Protein AF-0000000078272435 (afdb_homodimer)

Radius of gyration: 21.99 Å; Cα contacts (8 Å, |Δi|>4): 566; chains: 2; bounding box: 78×71×58 Å

Solvent-accessible surface area (backbone atoms only — not comparable to full-atom values): 19410 Å² total; per-residue (Å²): 131,84,72,69,71,69,72,72,68,58,60,48,74,53,53,84,55,31,27,39,40,49,38,94,86,78,38,65,34,35,23,29,59,39,75,42,52,56,67,37,79,75,40,53,11,50,47,51,72,35,48,43,70,47,26,76,73,21,41,60,75,39,72,52,58,81,52,50,40,88,38,97,70,26,33,27,35,39,25,32,57,59,60,48,46,37,78,36,61,72,89,69,34,45,35,45,74,47,81,37,75,94,76,45,29,37,40,28,27,27,70,39,68,40,52,62,66,39,73,45,22,29,42,83,50,84,80,58,83,67,82,72,82,65,84,71,83,74,88,69,78,77,70,82,68,75,74,74,78,73,79,88,73,70,57,78,66,45,72,59,58,71,62,75,125,131,84,71,69,71,70,71,72,68,59,59,48,73,54,53,85,55,33,27,38,39,50,39,96,84,77,38,65,34,36,23,28,60,39,75,43,52,56,66,38,78,76,40,52,11,48,48,50,74,36,48,42,70,46,25,75,73,22,39,61,75,39,73,51,58,80,49,50,40,88,38,96,71,28,33,27,35,40,26,32,58,58,59,47,44,37,78,36,61,73,88,70,35,45,33,43,74,46,81,37,75,93,75,44,30,36,39,30,26,26,72,37,68,41,52,61,67,39,74,46,22,30,44,82,51,85,79,58,83,68,82,70,82,65,86,69,83,76,87,68,78,77,68,80,69,76,74,73,81,77,73,93,75,70,59,79,64,46,70,62,58,71,62,76,125

InterPro domains:
  IPR001214 SET domain [PF00856] (27-125)
  IPR001214 SET domain [PS50280] (16-125)
  IPR046341 SET domain superfamily [G3DSA:2.170.270.10] (14-135)
  IPR046341 SET domain superfamily [SSF82199] (17-129)

Sequence (330 aa):
MNQEIKQSYEGYDLDSSFEIRIHPAKGRGVHAKRKFLKGEVVSISPILFFPNDEYETHGKYTQLDDYTYKWPGGFALALGLGSLFNHEPFGRQNLGFTRYIEKSLIKYTTLRDINIGEEMTISYGDNVWFDEYSNEGDGNKIEKSKIYAENHKNEEDSFFSNFQFMNQEIKQSYEGYDLDSSFEIRIHPAKGRGVHAKRKFLKGEVVSISPILFFPNDEYETHGKYTQLDDYTYKWPGGFALALGLGSLFNHEPFGRQNLGFTRYIEKSLIKYTTLRDINIGEEMTISYGDNVWFDEYSNEGDGNKIEKSKIYAENHKNEEDSFFSNFQF

Foldseek 3Di:
DPPPPPPPQPKDDPDQFWIWGQDPVQGIFIFGQAKDAAFDWDDKWAKDWDAQVRCVVPVCPDPNVVAWDDAVRGIIHTHDCRSRAAADAPPPAQKDWDDDRVVRIIIIGGNGMHHGGDTHHYHPPPPDDDPPPPPPPDPDDPPPPPPPPPDPPPCVVVVVPPPDD/DPPPPPPVQPKDDPDQFWIWGQDPVQGIFIFGQAKDFAFDWDDKWAKDWDAQVRCVVPVCPDPNVVAWDDAVRGIIHTHDCRSRAAADAPPPAQKDWDDDRVVRIIIIGGNGMHHGGDTHHYHPPVPDDDPPPPPPPDPPDPPPPPPPPPDPPPPVCVVVPPPDD

Organism: Zancudomyces culisetae (NCBI:txid1213189)

Secondary structure (DSSP, 8-state):
----------EEESSSSEEEEEETTTEEEEEESS-B-TT-EEEEEEEEEEEHHHHHHTGGGSGGGGTEEEETTEEEEETBTGGGPEE--TTT-SEEEEEEGGGTEEEEEESS-B-TTPBPEE---TT----------S---------------SHHHHTTTS---/----------EEESSSSEEEEEETTTEEEEEESS-B-TT-EEEEEEEEEEEHHHHHHTGGGSGGGGTEEEETTEEEEETBTGGGPEE--TTT-SEEEEEETTTTEEEEEESS-B-TTPBPEE---TT--------------------------SHHHHTTTS---

Structure (mmCIF, N/CA/C/O backbone):
data_AF-0000000078272435-model_v1
#
loop_
_entity.id
_entity.type
_entity.pdbx_description
1 polymer 'SET domain-containing protein 7'
#
loop_
_atom_site.group_PDB
_atom_site.id
_atom_site.type_symbol
_atom_site.label_atom_id
_atom_site.label_alt_id
_atom_site.label_comp_id
_atom_site.label_asym_id
_atom_site.label_entity_id
_atom_site.label_seq_id
_atom_site.pdbx_PDB_ins_code
_atom_site.Cartn_x
_atom_site.Cartn_y
_atom_site.Cartn_z
_atom_site.occupancy
_atom_site.B_iso_or_equiv
_atom_site.auth_seq_id
_atom_site.auth_comp_id
_atom_site.auth_asym_id
_atom_site.auth_atom_id
_atom_site.pdbx_PDB_model_num
ATOM 1 N N . MET A 1 1 ? -40.188 1.778 -19.344 1 26.8 1 MET A N 1
ATOM 2 C CA . MET A 1 1 ? -39.031 0.92 -19.078 1 26.8 1 MET A CA 1
ATOM 3 C C . MET A 1 1 ? -37.938 1.689 -18.359 1 26.8 1 MET A C 1
ATOM 5 O O . MET A 1 1 ? -37.469 2.713 -18.844 1 26.8 1 MET A O 1
ATOM 9 N N . ASN A 1 2 ? -38 1.891 -17.031 1 25.17 2 ASN A N 1
ATOM 10 C CA . ASN A 1 2 ? -37.188 2.727 -16.156 1 25.17 2 ASN A CA 1
ATOM 11 C C . ASN A 1 2 ? -35.688 2.377 -16.266 1 25.17 2 ASN A C 1
ATOM 13 O O . ASN A 1 2 ? -35.281 1.271 -15.914 1 25.17 2 ASN A O 1
ATOM 17 N N . GLN A 1 3 ? -35.125 2.66 -17.453 1 28.12 3 GLN A N 1
ATOM 18 C CA . GLN A 1 3 ? -33.688 2.436 -17.656 1 28.12 3 GLN A CA 1
ATOM 19 C C . GLN A 1 3 ? -32.875 2.924 -16.453 1 28.12 3 GLN A C 1
ATOM 21 O O . GLN A 1 3 ? -32.906 4.117 -16.141 1 28.12 3 GLN A O 1
ATOM 26 N N . GLU A 1 4 ? -33.031 2.277 -15.305 1 32.47 4 GLU A N 1
ATOM 27 C CA . GLU A 1 4 ? -32.094 2.535 -14.219 1 32.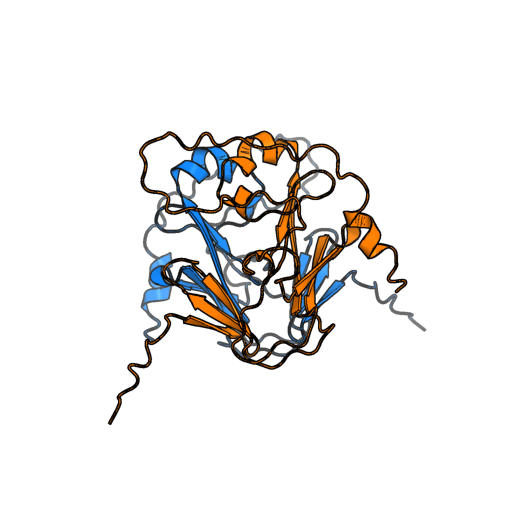47 4 GLU A CA 1
ATOM 28 C C . GLU A 1 4 ? -30.734 2.957 -14.758 1 32.47 4 GLU A C 1
ATOM 30 O O . GLU A 1 4 ? -30.109 2.23 -15.539 1 32.47 4 GLU A O 1
ATOM 35 N N . ILE A 1 5 ? -30.594 4.098 -15.141 1 32.47 5 ILE A N 1
ATOM 36 C CA . ILE A 1 5 ? -29.297 4.691 -15.469 1 32.47 5 ILE A CA 1
ATOM 37 C C . ILE A 1 5 ? -28.219 4.121 -14.547 1 32.47 5 ILE A C 1
ATOM 39 O O . ILE A 1 5 ? -28.234 4.355 -13.336 1 32.47 5 ILE A O 1
ATOM 43 N N . LYS A 1 6 ? -27.984 2.834 -14.672 1 36.03 6 LYS A N 1
ATOM 44 C CA . LYS A 1 6 ? -26.812 2.314 -13.945 1 36.03 6 LYS A CA 1
ATOM 45 C C . LYS A 1 6 ? -25.734 3.377 -13.82 1 36.03 6 LYS A C 1
ATOM 47 O O . LYS A 1 6 ? -25.188 3.842 -14.82 1 36.03 6 LYS A O 1
ATOM 52 N N . GLN A 1 7 ? -25.969 4.434 -13.148 1 36.03 7 GLN A N 1
ATOM 53 C CA . GLN A 1 7 ? -24.844 5.305 -12.805 1 36.03 7 GLN A CA 1
ATOM 54 C C . GLN A 1 7 ? -23.531 4.52 -12.75 1 36.03 7 GLN A C 1
ATOM 56 O O . GLN A 1 7 ? -23.375 3.631 -11.906 1 36.03 7 GLN A O 1
ATOM 61 N N . SER A 1 8 ? -22.922 4.094 -13.844 1 45.06 8 SER A N 1
ATOM 62 C CA . SER A 1 8 ? -21.609 3.49 -14.023 1 45.06 8 SER A CA 1
ATOM 63 C C . SER A 1 8 ? -20.656 3.906 -12.914 1 45.06 8 SER A C 1
ATOM 65 O O . SER A 1 8 ? -20.266 5.074 -12.82 1 45.06 8 SER A O 1
ATOM 67 N N . TYR A 1 9 ? -20.984 3.783 -11.648 1 52.19 9 TYR A N 1
ATOM 68 C CA . TYR A 1 9 ? -19.922 4.105 -10.695 1 52.19 9 TYR A CA 1
ATOM 69 C C . TYR A 1 9 ? -18.547 3.791 -11.289 1 52.19 9 TYR A C 1
ATOM 71 O O . TYR A 1 9 ? -18.359 2.754 -11.93 1 52.19 9 TYR A O 1
ATOM 79 N N . GLU A 1 10 ? -17.781 4.805 -11.555 1 75.75 10 GLU A N 1
ATOM 80 C CA . GLU A 1 10 ? -16.375 4.758 -11.953 1 75.75 10 GLU A CA 1
ATOM 81 C C . GLU A 1 10 ? -15.539 4.012 -10.914 1 75.75 10 GLU A C 1
ATOM 83 O O . GLU A 1 10 ? -15.633 4.293 -9.719 1 75.75 10 GLU A O 1
ATOM 88 N N . GLY A 1 11 ? -15.266 2.58 -11.211 1 88.12 11 GLY A N 1
ATOM 89 C CA . GLY A 1 11 ? -14.438 1.724 -10.375 1 88.12 11 GLY A CA 1
ATOM 90 C C . GLY A 1 11 ? -13.641 0.703 -11.156 1 88.12 11 GLY A C 1
ATOM 91 O O . GLY A 1 11 ? -13.68 0.697 -12.391 1 88.12 11 GLY A O 1
ATOM 92 N N . TYR A 1 12 ? -12.828 0.06 -10.406 1 92.56 12 TYR A N 1
ATOM 93 C CA . TYR A 1 12 ? -12.031 -1.018 -10.984 1 92.56 12 TYR A CA 1
ATOM 94 C C . TYR A 1 12 ? -11.773 -2.115 -9.961 1 92.56 12 TYR A C 1
ATOM 96 O O . TYR A 1 12 ? -11.789 -1.865 -8.758 1 92.56 12 TYR A O 1
ATOM 104 N N . ASP A 1 13 ? -11.594 -3.311 -10.508 1 95.12 13 ASP A N 1
ATOM 105 C CA . ASP A 1 13 ? -11.273 -4.445 -9.641 1 95.12 13 ASP A CA 1
ATOM 106 C C . ASP A 1 13 ? -9.812 -4.406 -9.203 1 95.12 13 ASP A C 1
ATOM 108 O O . ASP A 1 13 ? -8.914 -4.262 -10.031 1 95.12 13 ASP A O 1
ATOM 112 N N . LEU A 1 14 ? -9.633 -4.539 -7.844 1 96 14 LEU A N 1
ATOM 113 C CA . LEU A 1 14 ? -8.273 -4.75 -7.363 1 96 14 LEU A CA 1
ATOM 114 C C . LEU A 1 14 ? -7.848 -6.203 -7.555 1 96 14 LEU A C 1
ATOM 116 O O . LEU A 1 14 ? -6.723 -6.48 -7.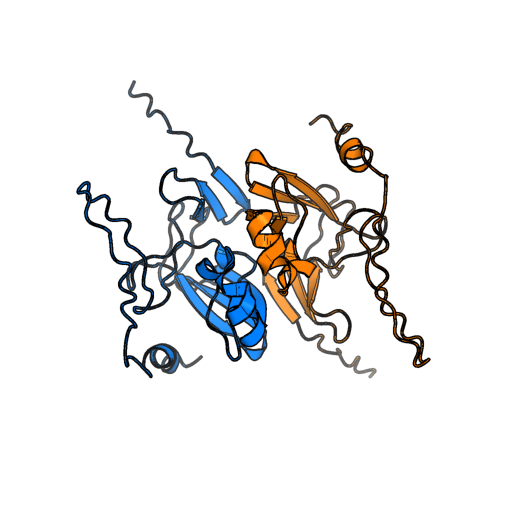977 1 96 14 LEU A O 1
ATOM 120 N N . ASP A 1 15 ? -8.641 -7.074 -7.191 1 95 15 ASP A N 1
ATOM 121 C CA . ASP A 1 15 ? -8.516 -8.516 -7.379 1 95 15 ASP A CA 1
ATOM 122 C C . ASP A 1 15 ? -9.875 -9.203 -7.262 1 95 15 ASP A C 1
ATOM 124 O O . ASP A 1 15 ? -10.914 -8.57 -7.461 1 95 15 ASP A O 1
ATOM 128 N N . SER A 1 16 ? -9.875 -10.461 -7.031 1 95.75 16 SER A N 1
ATOM 129 C CA . SER A 1 16 ? -11.125 -11.227 -7.016 1 95.75 16 SER A CA 1
ATOM 130 C C . SER A 1 16 ? -11.945 -10.914 -5.77 1 95.75 16 SER A C 1
ATOM 132 O O . SER A 1 16 ? -13.133 -11.227 -5.711 1 95.75 16 SER A O 1
ATOM 134 N N . SER A 1 17 ? -11.336 -10.242 -4.742 1 97.44 17 SER A N 1
ATOM 135 C CA . SER A 1 17 ? -12.008 -10.07 -3.457 1 97.44 17 SER A CA 1
ATOM 136 C C . SER A 1 17 ? -12.422 -8.625 -3.234 1 97.44 17 SER A C 1
ATOM 138 O O . SER A 1 17 ? -13.289 -8.344 -2.406 1 97.44 17 SER A O 1
ATOM 140 N N . PHE A 1 18 ? -11.766 -7.707 -4.004 1 97.88 18 PHE A N 1
ATOM 141 C CA . PHE A 1 18 ? -11.984 -6.301 -3.68 1 97.88 18 PHE A CA 1
ATOM 142 C C . PHE A 1 18 ? -12.125 -5.473 -4.949 1 97.88 18 PHE A C 1
ATOM 144 O O . PHE A 1 18 ? -11.484 -5.762 -5.961 1 97.88 18 PHE A O 1
ATOM 151 N N . GLU A 1 19 ? -12.906 -4.469 -4.844 1 97.25 19 GLU A N 1
ATOM 152 C CA . GLU A 1 19 ? -12.977 -3.436 -5.875 1 97.25 19 GLU A CA 1
ATOM 153 C C . GLU A 1 19 ? -12.875 -2.041 -5.266 1 97.25 19 GLU A C 1
ATOM 155 O O . GLU A 1 19 ? -13.203 -1.844 -4.094 1 97.25 19 GLU A O 1
ATOM 160 N N . ILE A 1 20 ? -12.32 -1.158 -6.043 1 96.88 20 ILE A N 1
ATOM 161 C CA . ILE A 1 20 ? -12.312 0.259 -5.695 1 96.88 20 ILE A CA 1
ATOM 162 C C . ILE A 1 20 ? -13.477 0.967 -6.383 1 96.88 20 ILE A C 1
ATOM 164 O O . ILE A 1 20 ? -13.703 0.789 -7.582 1 96.88 20 ILE A O 1
ATOM 168 N N . ARG A 1 21 ? -14.195 1.659 -5.598 1 94.75 21 ARG A N 1
ATOM 169 C CA . ARG A 1 21 ? -15.211 2.551 -6.137 1 94.75 21 ARG A CA 1
ATOM 170 C C . ARG A 1 21 ? -14.883 4.008 -5.828 1 94.75 21 ARG A C 1
ATOM 172 O O . ARG A 1 21 ? -14.414 4.324 -4.738 1 94.75 21 ARG A O 1
ATOM 179 N N . ILE A 1 22 ? -15.055 4.801 -6.867 1 89.56 22 ILE A N 1
ATOM 180 C CA . ILE A 1 22 ? -14.75 6.219 -6.723 1 89.56 22 ILE A CA 1
ATOM 181 C C . ILE A 1 22 ? -16.047 7.012 -6.559 1 89.56 22 ILE A C 1
ATOM 183 O O . ILE A 1 22 ? -16.938 6.949 -7.41 1 89.56 22 ILE A O 1
ATOM 187 N N . HIS A 1 23 ? -16.078 7.633 -5.441 1 82.5 23 HIS A N 1
ATOM 188 C CA . HIS A 1 23 ? -17.203 8.531 -5.172 1 82.5 23 HIS A CA 1
ATOM 189 C C . HIS A 1 23 ? -16.781 9.992 -5.34 1 82.5 23 HIS A C 1
ATOM 191 O O . HIS A 1 23 ? -15.688 10.383 -4.914 1 82.5 23 HIS A O 1
ATOM 197 N N . PRO A 1 24 ? -17.562 10.727 -5.988 1 75.25 24 PRO A N 1
ATOM 198 C CA . PRO A 1 24 ? -17.219 12.125 -6.238 1 75.25 24 PRO A CA 1
ATOM 199 C C . PRO A 1 24 ? -16.891 12.891 -4.957 1 75.25 24 PRO A C 1
ATOM 201 O O . PRO A 1 24 ? -15.992 13.734 -4.945 1 75.25 24 PRO A O 1
ATOM 204 N N . ALA A 1 25 ? -17.516 12.602 -3.867 1 68.38 25 ALA A N 1
ATOM 205 C CA . ALA A 1 25 ? -17.359 13.359 -2.631 1 68.38 25 ALA A CA 1
ATOM 206 C C . ALA A 1 25 ? -16.344 12.688 -1.708 1 68.38 25 ALA A C 1
ATOM 208 O O . ALA A 1 25 ? -15.492 13.359 -1.114 1 68.38 25 ALA A O 1
ATOM 209 N N . LYS A 1 26 ? -16.375 11.344 -1.586 1 69.88 26 LYS A N 1
ATOM 210 C CA . LYS A 1 26 ? -15.609 10.633 -0.566 1 69.88 26 LYS A CA 1
ATOM 211 C C . LYS A 1 26 ? -14.289 10.109 -1.132 1 69.88 26 LYS A C 1
ATOM 213 O O . LYS A 1 26 ? -13.414 9.68 -0.38 1 69.88 26 LYS A O 1
ATOM 218 N N . GLY A 1 27 ? -14.188 10.227 -2.428 1 82.62 27 GLY A N 1
ATOM 219 C CA . GLY A 1 27 ? -12.977 9.68 -3.021 1 82.62 27 GLY A CA 1
ATOM 220 C C . GLY A 1 27 ? -13.031 8.172 -3.211 1 82.62 27 GLY A C 1
ATOM 221 O O . GLY A 1 27 ? -14.094 7.621 -3.529 1 82.62 27 GLY A O 1
ATOM 222 N N . ARG A 1 28 ? -11.922 7.523 -3.059 1 91.62 28 ARG A N 1
ATOM 223 C CA . ARG A 1 28 ? -11.836 6.086 -3.303 1 91.62 28 ARG A CA 1
ATOM 224 C C . ARG A 1 28 ? -12.258 5.293 -2.07 1 91.62 28 ARG A C 1
ATOM 226 O O . ARG A 1 28 ? -11.977 5.699 -0.939 1 91.62 28 ARG A O 1
ATOM 233 N N . GLY A 1 29 ? -13.031 4.215 -2.309 1 94.5 29 GLY A N 1
ATOM 234 C CA . GLY A 1 29 ? -13.398 3.273 -1.261 1 94.5 29 GLY A CA 1
ATOM 235 C C . GLY A 1 29 ? -13.172 1.825 -1.655 1 94.5 29 GLY A C 1
ATOM 236 O O . GLY A 1 29 ? -13.312 1.467 -2.826 1 94.5 29 GLY A O 1
ATOM 237 N N . VAL A 1 30 ? -12.852 0.992 -0.668 1 97.75 30 VAL A N 1
ATOM 238 C CA . VAL A 1 30 ? -12.688 -0.439 -0.897 1 97.75 30 VAL A CA 1
ATOM 239 C C . VAL A 1 30 ? -14.008 -1.163 -0.637 1 97.75 30 VAL A C 1
ATOM 241 O O . VAL A 1 30 ? -14.586 -1.035 0.442 1 97.75 30 VAL A O 1
ATOM 244 N N . HIS A 1 31 ? -14.445 -1.897 -1.649 1 98.06 31 HIS A N 1
ATOM 245 C CA . HIS A 1 31 ? -15.703 -2.629 -1.534 1 98.06 31 HIS A CA 1
ATOM 246 C C . HIS A 1 31 ? -15.484 -4.125 -1.741 1 98.06 31 HIS A C 1
ATOM 248 O O . HIS A 1 31 ? -14.633 -4.531 -2.533 1 98.06 31 HIS A O 1
ATOM 254 N N . ALA A 1 32 ? -16.312 -4.906 -1.052 1 98.56 32 ALA A N 1
ATOM 255 C CA . ALA A 1 32 ? -16.219 -6.363 -1.124 1 98.56 32 ALA A CA 1
ATOM 256 C C . ALA A 1 32 ? -16.781 -6.887 -2.438 1 98.56 32 ALA A C 1
ATOM 258 O O . ALA A 1 32 ? -17.891 -6.504 -2.838 1 98.56 32 ALA A O 1
ATOM 259 N N . LYS A 1 33 ? -16.047 -7.852 -3.066 1 98.12 33 LYS A N 1
ATOM 260 C CA . LYS A 1 33 ? -16.547 -8.539 -4.254 1 98.12 33 LYS A CA 1
ATOM 261 C C . LYS A 1 33 ? -17 -9.953 -3.916 1 98.12 33 LYS A C 1
ATOM 263 O O . LYS A 1 33 ? -17.484 -10.68 -4.785 1 98.12 33 LYS A O 1
ATOM 268 N N . ARG A 1 34 ? -16.75 -10.312 -2.729 1 98.44 34 ARG A N 1
ATOM 269 C CA . ARG A 1 34 ? -17.219 -11.586 -2.186 1 98.44 34 ARG A CA 1
ATOM 270 C C . ARG A 1 34 ? -17.688 -11.422 -0.745 1 98.44 34 ARG A C 1
ATOM 272 O O . ARG A 1 34 ? -17.453 -10.383 -0.123 1 98.44 34 ARG A O 1
ATOM 279 N N . LYS A 1 35 ? -18.344 -12.469 -0.26 1 98.69 35 LYS A N 1
ATOM 280 C CA . LYS A 1 35 ? -18.734 -12.469 1.146 1 98.69 35 LYS A CA 1
ATOM 281 C C . LYS A 1 35 ? -17.547 -12.711 2.057 1 98.69 35 LYS A C 1
ATOM 283 O O . LYS A 1 35 ? -16.688 -13.539 1.755 1 98.69 35 LYS A O 1
ATOM 288 N N . PHE A 1 36 ? -17.531 -11.977 3.156 1 98.69 36 PHE A N 1
ATOM 289 C CA . PHE A 1 36 ? -16.578 -12.211 4.23 1 98.69 36 PHE A CA 1
ATOM 290 C C . PHE A 1 36 ? -17.297 -12.555 5.531 1 98.69 36 PHE A C 1
ATOM 292 O O . PHE A 1 36 ? -18.312 -11.938 5.871 1 98.69 36 PHE A O 1
ATOM 299 N N . LEU A 1 37 ? -16.75 -13.484 6.203 1 98.75 37 LEU A N 1
ATOM 300 C CA . LEU A 1 37 ? -17.344 -13.859 7.488 1 98.75 37 LEU A CA 1
ATOM 301 C C . LEU A 1 37 ? -16.688 -13.086 8.633 1 98.75 37 LEU A C 1
ATOM 303 O O . LEU A 1 37 ? -15.547 -12.625 8.5 1 98.75 37 LEU A O 1
ATOM 307 N N . LYS A 1 38 ? -17.422 -12.93 9.711 1 98.38 38 LYS A N 1
ATOM 308 C CA . LYS A 1 38 ? -16.859 -12.312 10.906 1 98.38 38 LYS A CA 1
ATOM 309 C C . LYS A 1 38 ? -15.562 -13 11.312 1 98.38 38 LYS A C 1
ATOM 311 O O . LYS A 1 38 ? -15.477 -14.227 11.328 1 98.38 38 LYS A O 1
ATOM 316 N N . GLY A 1 39 ? -14.539 -12.164 11.555 1 98.12 39 GLY A N 1
ATOM 317 C CA . GLY A 1 39 ? -13.266 -12.664 12.055 1 98.12 39 GLY A CA 1
ATOM 318 C C . GLY A 1 39 ? -12.297 -13.039 10.945 1 98.12 39 GLY A C 1
ATOM 319 O O . GLY A 1 39 ? -11.164 -13.43 11.211 1 98.12 39 GLY A O 1
ATOM 320 N N . GLU A 1 40 ? -12.742 -12.938 9.727 1 98.31 40 GLU A N 1
ATOM 321 C CA . GLU A 1 40 ? -11.875 -13.25 8.602 1 98.31 40 GLU A CA 1
ATOM 322 C C . GLU A 1 40 ? -10.805 -12.18 8.406 1 98.31 40 GLU A C 1
ATOM 324 O O . GLU A 1 40 ? -11.086 -10.984 8.523 1 98.31 40 GLU A O 1
ATOM 329 N N . VAL A 1 41 ? -9.555 -12.625 8.117 1 97.81 41 VAL A N 1
ATOM 330 C CA . VAL A 1 41 ? -8.492 -11.688 7.793 1 97.81 41 VAL A CA 1
ATOM 331 C C . VAL A 1 41 ? -8.727 -11.086 6.406 1 97.81 41 VAL A C 1
ATOM 333 O O . VAL A 1 41 ? -8.883 -11.82 5.43 1 97.81 41 VAL A O 1
ATOM 336 N N . VAL A 1 42 ? -8.766 -9.805 6.355 1 98 42 VAL A N 1
ATOM 337 C CA . VAL A 1 42 ? -9.031 -9.078 5.117 1 98 42 VAL A CA 1
ATOM 338 C C . VAL A 1 42 ? -7.719 -8.672 4.461 1 98 42 VAL A C 1
ATOM 340 O O . VAL A 1 42 ? -7.586 -8.719 3.236 1 98 42 VAL A O 1
ATOM 343 N N . SER A 1 43 ? -6.781 -8.281 5.277 1 97.19 43 SER A N 1
ATOM 344 C CA . SER A 1 43 ? -5.5 -7.805 4.762 1 97.19 43 SER A CA 1
ATOM 345 C C . SER A 1 43 ? -4.41 -7.887 5.824 1 97.19 43 SER A C 1
ATOM 347 O O . SER A 1 43 ? -4.656 -7.602 6.996 1 97.19 43 SER A O 1
ATOM 349 N N . ILE A 1 44 ? -3.287 -8.344 5.406 1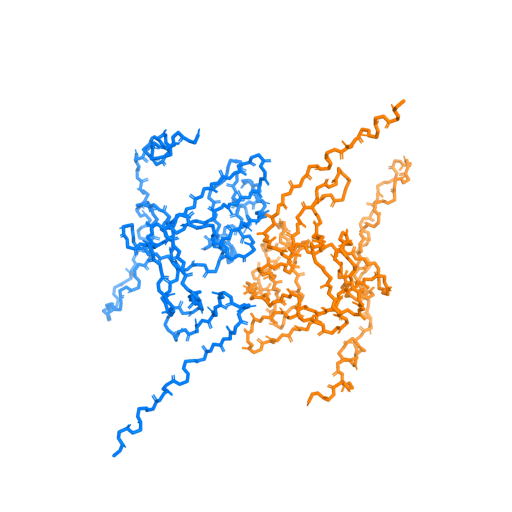 97.31 44 ILE A N 1
ATOM 350 C CA . ILE A 1 44 ? -2.025 -8.148 6.109 1 97.31 44 ILE A CA 1
ATOM 351 C C . ILE A 1 44 ? -1.214 -7.055 5.41 1 97.31 44 ILE A C 1
ATOM 353 O O . ILE A 1 44 ? -0.843 -7.199 4.242 1 97.31 44 ILE A O 1
ATOM 357 N N . SER A 1 45 ? -0.979 -5.973 6.16 1 97.62 45 SER A N 1
ATOM 358 C CA . SER A 1 45 ? -0.346 -4.809 5.551 1 97.62 45 SER A CA 1
ATOM 359 C C . SER A 1 45 ? 0.993 -4.496 6.207 1 97.62 45 SER A C 1
ATOM 361 O O . SER A 1 45 ? 1.035 -3.973 7.324 1 97.62 45 SER A O 1
ATOM 363 N N . PRO A 1 46 ? 2.088 -4.809 5.496 1 97.44 46 PRO A N 1
ATOM 364 C CA . PRO A 1 46 ? 3.354 -4.258 5.984 1 97.44 46 PRO A CA 1
ATOM 365 C C . PRO A 1 46 ? 3.34 -2.734 6.074 1 97.44 46 PRO A C 1
ATOM 367 O O . PRO A 1 46 ? 2.555 -2.08 5.383 1 97.44 46 PRO A O 1
ATOM 370 N N . ILE A 1 47 ? 4.227 -2.209 6.996 1 97.31 47 ILE A N 1
ATOM 371 C CA . ILE A 1 47 ? 4.168 -0.762 7.176 1 97.31 47 ILE A CA 1
ATOM 372 C C . ILE A 1 47 ? 5.477 -0.13 6.707 1 97.31 47 ILE A C 1
ATOM 374 O O . ILE A 1 47 ? 6.504 -0.809 6.609 1 97.31 47 ILE A O 1
ATOM 378 N N . LEU A 1 48 ? 5.41 1.094 6.266 1 97 48 LEU A N 1
ATOM 379 C CA . LEU A 1 48 ? 6.551 1.996 6.16 1 97 48 LEU A CA 1
ATOM 380 C C . LEU A 1 48 ? 6.672 2.869 7.402 1 97 48 LEU A C 1
ATOM 382 O O . LEU A 1 48 ? 5.734 3.584 7.758 1 97 48 LEU A O 1
ATOM 386 N N . PHE A 1 49 ? 7.84 2.799 8.008 1 97.25 49 PHE A N 1
ATOM 387 C CA . PHE A 1 49 ? 8.055 3.48 9.281 1 97.25 49 PHE A CA 1
ATOM 388 C C . PHE A 1 49 ? 8.719 4.836 9.062 1 97.25 49 PHE A C 1
ATOM 390 O O . PHE A 1 49 ? 9.656 4.953 8.273 1 97.25 49 PHE A O 1
ATOM 397 N N . PHE A 1 50 ? 8.18 5.844 9.758 1 97.5 50 PHE A N 1
ATOM 398 C CA . PHE A 1 50 ? 8.742 7.188 9.781 1 97.5 50 PHE A CA 1
ATOM 399 C C . PHE A 1 50 ? 9.117 7.59 11.203 1 97.5 50 PHE A C 1
ATOM 401 O O . PHE A 1 50 ? 8.242 7.828 12.039 1 97.5 50 PHE A O 1
ATOM 408 N N . PRO A 1 51 ? 10.375 7.766 11.43 1 98.25 51 PRO A N 1
ATOM 409 C CA . PRO A 1 51 ? 10.789 8.141 12.781 1 98.25 51 PRO A CA 1
ATOM 410 C C . PRO A 1 51 ? 10.234 9.492 13.219 1 98.25 51 PRO A C 1
ATOM 412 O O . PRO A 1 51 ? 10.016 10.375 12.391 1 98.25 51 PRO A O 1
ATOM 415 N N . ASN A 1 52 ? 10.086 9.672 14.523 1 97.94 52 ASN A N 1
ATOM 416 C CA . ASN A 1 52 ? 9.453 10.852 15.102 1 97.94 52 ASN A CA 1
ATOM 417 C C . ASN A 1 52 ? 10.109 12.141 14.594 1 97.94 52 ASN A C 1
ATOM 419 O O . ASN A 1 52 ? 9.414 13.078 14.195 1 97.94 52 ASN A O 1
ATOM 423 N N . ASP A 1 53 ? 11.391 12.227 14.656 1 98 53 ASP A N 1
ATOM 424 C CA . ASP A 1 53 ? 12.094 13.445 14.258 1 98 53 ASP A CA 1
ATOM 425 C C . ASP A 1 53 ? 11.82 13.789 12.797 1 98 53 ASP A C 1
ATOM 427 O O . ASP A 1 53 ? 11.484 14.93 12.469 1 98 53 ASP A O 1
ATOM 431 N N . GLU A 1 54 ? 11.914 12.773 12 1 97.38 54 GLU A N 1
ATOM 432 C CA . GLU A 1 54 ? 11.633 12.938 10.578 1 97.38 54 GLU A CA 1
ATOM 433 C C . GLU A 1 54 ? 10.188 13.367 10.344 1 97.38 54 GLU A C 1
ATOM 435 O O . GLU A 1 54 ? 9.922 14.242 9.516 1 97.38 54 GLU A O 1
ATOM 440 N N . TYR A 1 55 ? 9.312 12.75 11.023 1 96.69 55 TYR A N 1
ATOM 441 C CA . TYR A 1 55 ? 7.895 13.008 10.828 1 96.69 55 TYR A CA 1
ATOM 442 C C . TYR A 1 55 ? 7.527 14.414 11.297 1 96.69 55 TYR A C 1
ATOM 444 O O . TYR A 1 55 ? 6.801 15.133 10.602 1 96.69 55 TYR A O 1
ATOM 452 N N . GLU A 1 56 ? 8.047 14.859 12.383 1 97.38 56 GLU A N 1
ATOM 453 C CA . GLU A 1 56 ? 7.746 16.172 12.953 1 97.38 56 GLU A CA 1
ATOM 454 C C . GLU A 1 56 ? 8.328 17.281 12.086 1 97.38 56 GLU A C 1
ATOM 456 O O . GLU A 1 56 ? 7.734 18.359 11.977 1 97.38 56 GLU A O 1
ATOM 461 N N . THR A 1 57 ? 9.375 16.969 11.453 1 98.06 57 THR A N 1
ATOM 462 C CA . THR A 1 57 ? 10.07 18.016 10.703 1 98.06 57 THR A CA 1
ATOM 463 C C . THR A 1 57 ? 9.602 18.031 9.258 1 98.06 57 THR A C 1
ATOM 465 O O . THR A 1 57 ? 9.578 19.094 8.625 1 98.06 57 THR A O 1
ATOM 468 N N . HIS A 1 58 ? 9.172 16.891 8.742 1 98.31 58 HIS A N 1
ATOM 469 C CA . HIS A 1 58 ? 8.891 16.844 7.316 1 98.31 58 HIS A CA 1
ATOM 470 C C . HIS A 1 58 ? 7.59 16.094 7.035 1 98.31 58 HIS A C 1
ATOM 472 O O . HIS A 1 58 ? 6.703 16.625 6.363 1 98.31 58 HIS A O 1
ATOM 478 N N . GLY A 1 59 ? 7.426 14.898 7.633 1 97.31 59 GLY A N 1
ATOM 479 C CA . GLY A 1 59 ? 6.34 13.992 7.293 1 97.31 59 GLY A CA 1
ATOM 480 C C . GLY A 1 59 ? 4.965 14.609 7.477 1 97.31 59 GLY A C 1
ATOM 481 O O . GLY A 1 59 ? 4.094 14.461 6.617 1 97.31 59 GLY A O 1
ATOM 482 N N . LYS A 1 60 ? 4.82 15.328 8.578 1 96.56 60 LYS A N 1
ATOM 483 C CA . LYS A 1 60 ? 3.498 15.852 8.922 1 96.56 60 LYS A CA 1
ATOM 484 C C . LYS A 1 60 ? 3.076 16.953 7.957 1 96.56 60 LYS A C 1
ATOM 486 O O . LYS A 1 60 ? 1.908 17.344 7.93 1 96.56 60 LYS A O 1
ATOM 491 N N . TYR A 1 61 ? 3.949 17.453 7.121 1 97.69 61 TYR A N 1
ATOM 492 C CA . TYR A 1 61 ? 3.656 18.516 6.176 1 97.69 61 TYR A CA 1
ATOM 493 C C . TYR A 1 61 ? 3.387 17.969 4.785 1 97.69 61 TYR A C 1
ATOM 495 O O . TYR A 1 61 ? 3.291 18.719 3.814 1 97.69 61 TYR A O 1
ATOM 503 N N . THR A 1 62 ? 3.244 16.656 4.672 1 96.81 62 THR A N 1
ATOM 504 C CA . THR A 1 62 ? 2.902 15.992 3.42 1 96.81 62 THR A CA 1
ATOM 505 C C . THR A 1 62 ? 1.547 15.297 3.531 1 96.81 62 THR A C 1
ATOM 507 O O . THR A 1 62 ? 0.947 15.266 4.605 1 96.81 62 THR A O 1
ATOM 510 N N . GLN A 1 63 ? 1.105 14.656 2.398 1 94.06 63 GLN A N 1
ATOM 511 C CA . GLN A 1 63 ? -0.12 13.859 2.348 1 94.06 63 GLN A CA 1
ATOM 512 C C . GLN A 1 63 ? -0.081 12.719 3.361 1 94.06 63 GLN A C 1
ATOM 514 O O . GLN A 1 63 ? -1.126 12.219 3.775 1 94.06 63 GLN A O 1
ATOM 519 N N . LEU A 1 64 ? 1.079 12.406 3.846 1 94.75 64 LEU A N 1
ATOM 520 C CA . LEU A 1 64 ? 1.243 11.281 4.766 1 94.75 64 LEU A CA 1
ATOM 521 C C . LEU A 1 64 ? 0.413 11.492 6.027 1 94.75 64 LEU A C 1
ATOM 523 O O . LEU A 1 64 ? -0.041 10.523 6.645 1 94.75 64 LEU A O 1
ATOM 527 N N . ASP A 1 65 ? 0.247 12.695 6.418 1 93.56 65 ASP A N 1
ATOM 528 C CA . ASP A 1 65 ? -0.362 13.023 7.703 1 93.56 65 ASP A CA 1
ATOM 529 C C . ASP A 1 65 ? -1.795 12.5 7.777 1 93.56 65 ASP A C 1
ATOM 531 O O . ASP A 1 65 ? -2.318 12.273 8.867 1 93.56 65 ASP A O 1
ATOM 535 N N . ASP A 1 66 ? -2.389 12.25 6.695 1 90.31 66 ASP A N 1
ATOM 536 C CA . ASP A 1 66 ? -3.77 11.781 6.652 1 90.31 66 ASP A CA 1
ATOM 537 C C . ASP A 1 66 ? -3.832 10.258 6.621 1 90.31 66 ASP A C 1
ATOM 539 O O . ASP A 1 66 ? -4.91 9.672 6.723 1 90.31 66 ASP A O 1
ATOM 543 N N . TYR A 1 67 ? -2.666 9.602 6.539 1 93.94 67 TYR A N 1
ATOM 544 C CA . TYR A 1 67 ? -2.691 8.172 6.234 1 93.94 67 TYR A CA 1
ATOM 545 C C . TYR A 1 67 ? -1.908 7.379 7.273 1 93.94 67 TYR A C 1
ATOM 547 O O . TYR A 1 67 ? -1.909 6.148 7.25 1 93.94 67 TYR A O 1
ATOM 555 N N . THR A 1 68 ? -1.306 8.047 8.18 1 95.12 68 THR A N 1
ATOM 556 C CA . THR A 1 68 ? -0.385 7.309 9.031 1 95.12 68 THR A CA 1
ATOM 557 C C . THR A 1 68 ? -1.056 6.926 10.352 1 95.12 68 THR A C 1
ATOM 559 O O . THR A 1 68 ? -1.956 7.625 10.82 1 95.12 68 THR A O 1
ATOM 562 N N . TYR A 1 69 ? -0.537 5.848 10.922 1 93.25 69 TYR A N 1
ATOM 563 C CA . TYR A 1 69 ? -0.825 5.371 12.273 1 93.25 69 TYR A CA 1
ATOM 564 C C . TYR A 1 69 ? 0.27 5.789 13.242 1 93.25 69 TYR A C 1
ATOM 566 O O . TYR A 1 69 ? 1.442 5.875 12.867 1 93.25 69 TYR A O 1
ATOM 574 N N . LYS A 1 70 ? -0.166 6.039 14.484 1 93.25 70 LYS A N 1
ATOM 575 C CA . LYS A 1 70 ? 0.867 6.148 15.516 1 93.25 70 LYS A CA 1
ATOM 576 C C . LYS A 1 70 ? 1.602 4.824 15.695 1 93.25 70 LYS A C 1
ATOM 578 O O . LYS A 1 70 ? 0.982 3.758 15.695 1 93.25 70 LYS A O 1
ATOM 583 N N . TRP A 1 71 ? 2.846 4.93 15.844 1 95.19 71 TRP A N 1
ATOM 584 C CA . TRP A 1 71 ? 3.734 3.785 16 1 95.19 71 TRP A CA 1
ATOM 585 C C . TRP A 1 71 ? 4.824 4.082 17.031 1 95.19 71 TRP A C 1
ATOM 587 O O . TRP A 1 71 ? 5.262 5.227 17.172 1 95.19 71 TRP A O 1
ATOM 597 N N . PRO A 1 72 ? 5.168 3.041 17.844 1 96.38 72 PRO A N 1
ATOM 598 C CA . PRO A 1 72 ? 6.289 3.309 18.75 1 96.38 72 PRO A CA 1
ATOM 599 C C . PRO A 1 72 ? 7.484 3.934 18.031 1 96.38 72 PRO A C 1
ATOM 601 O O . PRO A 1 72 ? 8.039 3.336 17.109 1 96.38 72 PRO A O 1
ATOM 604 N N . GLY A 1 73 ? 7.828 5.125 18.469 1 97.31 73 GLY A N 1
ATOM 605 C CA . GLY A 1 73 ? 8.992 5.809 17.938 1 97.31 73 GLY A CA 1
ATOM 606 C C . GLY A 1 73 ? 8.68 6.656 16.719 1 97.31 73 GLY A C 1
ATOM 607 O O . GLY A 1 73 ? 9.57 7.285 16.141 1 97.31 73 GLY A O 1
ATOM 608 N N . GLY A 1 74 ? 7.422 6.68 16.297 1 97.56 74 GLY A N 1
ATOM 609 C CA . GLY A 1 74 ? 7.086 7.48 15.133 1 97.56 74 GLY A CA 1
ATOM 610 C C . GLY A 1 74 ? 5.715 7.16 14.57 1 97.56 74 GLY A C 1
ATOM 611 O O . GLY A 1 74 ? 4.734 7.082 15.305 1 97.56 74 GLY A O 1
ATOM 612 N N . PHE A 1 75 ? 5.664 7.109 13.266 1 96.69 75 PHE A N 1
ATOM 613 C CA . PHE A 1 75 ? 4.422 6.895 12.531 1 96.69 75 PHE A CA 1
ATOM 614 C C . PHE A 1 75 ? 4.598 5.82 11.469 1 96.69 75 PHE A C 1
ATOM 616 O O . PHE A 1 75 ? 5.723 5.543 11.039 1 96.69 75 PHE A O 1
ATOM 623 N N . ALA A 1 76 ? 3.516 5.203 11.133 1 97.5 76 ALA A N 1
ATOM 624 C CA . ALA A 1 76 ? 3.562 4.113 10.164 1 97.5 76 ALA A CA 1
ATOM 625 C C . ALA A 1 76 ? 2.5 4.293 9.086 1 97.5 76 ALA A C 1
ATOM 627 O O . ALA A 1 76 ? 1.35 4.625 9.383 1 97.5 76 ALA A O 1
ATOM 628 N N . LEU A 1 77 ? 2.91 4.121 7.836 1 97.81 77 LEU A N 1
ATOM 629 C CA . LEU A 1 77 ? 1.98 4.02 6.715 1 97.81 77 LEU A CA 1
ATOM 630 C C . LEU A 1 77 ? 1.718 2.562 6.355 1 97.81 77 LEU A C 1
ATOM 632 O O . LEU A 1 77 ? 2.656 1.798 6.121 1 97.81 77 LEU A O 1
ATOM 636 N N . ALA A 1 78 ? 0.454 2.217 6.395 1 97.75 78 ALA A N 1
ATOM 637 C CA . ALA A 1 78 ? 0.104 0.853 6.008 1 97.75 78 ALA A CA 1
ATOM 638 C C . ALA A 1 78 ? 0.179 0.673 4.496 1 97.75 78 ALA A C 1
ATOM 640 O O . ALA A 1 78 ? -0.446 1.424 3.742 1 97.75 78 ALA A O 1
ATOM 641 N N . LEU A 1 79 ? 0.964 -0.268 4.074 1 97.44 79 LEU A N 1
ATOM 642 C CA . LEU A 1 79 ? 0.929 -0.667 2.672 1 97.44 79 LEU A CA 1
ATOM 643 C C . LEU A 1 79 ? -0.167 -1.699 2.428 1 97.44 79 LEU A C 1
ATOM 645 O O . LEU A 1 79 ? -1.063 -1.866 3.258 1 97.44 79 LEU A O 1
ATOM 649 N N . GLY A 1 80 ? -0.255 -2.383 1.305 1 96.62 80 GLY A N 1
ATOM 650 C CA . GLY A 1 80 ? -1.403 -3.234 1.039 1 96.62 80 GLY A CA 1
ATOM 651 C C . GLY A 1 80 ? -2.705 -2.463 0.924 1 96.62 80 GLY A C 1
ATOM 652 O O . GLY A 1 80 ? -2.766 -1.437 0.244 1 96.62 80 GLY A O 1
ATOM 653 N N . LEU A 1 81 ? -3.727 -3.035 1.661 1 97.5 81 LEU A N 1
ATOM 654 C CA . LEU A 1 81 ? -5.031 -2.387 1.587 1 97.5 81 LEU A CA 1
ATOM 655 C C . LEU A 1 81 ? -5.203 -1.38 2.719 1 97.5 81 LEU A C 1
ATOM 657 O O . LEU A 1 81 ? -6.137 -0.576 2.705 1 97.5 81 LEU A O 1
ATOM 661 N N . GLY A 1 82 ? -4.363 -1.395 3.656 1 97.19 82 GLY A N 1
ATOM 662 C CA . GLY A 1 82 ? -4.578 -0.691 4.91 1 97.19 82 GLY A CA 1
ATOM 663 C C . GLY A 1 82 ? -4.836 0.793 4.727 1 97.19 82 GLY A C 1
ATOM 664 O O . GLY A 1 82 ? -5.672 1.374 5.418 1 97.19 82 GLY A O 1
ATOM 665 N N . SER A 1 83 ? -4.176 1.392 3.84 1 96.19 83 SER A N 1
ATOM 666 C CA . SER A 1 83 ? -4.281 2.834 3.641 1 96.19 83 SER A CA 1
ATOM 667 C C . SER A 1 83 ? -5.422 3.18 2.691 1 96.19 83 SER A C 1
ATOM 669 O O . SER A 1 83 ? -5.668 4.355 2.41 1 96.19 83 SER A O 1
ATOM 671 N N . LEU A 1 84 ? -6.137 2.209 2.213 1 95.94 84 LEU A N 1
ATOM 672 C CA . LEU A 1 84 ? -7.215 2.447 1.26 1 95.94 84 LEU A CA 1
ATOM 673 C C . LEU A 1 84 ? -8.57 2.434 1.959 1 95.94 84 LEU A C 1
ATOM 675 O O . LEU A 1 84 ? -9.578 2.859 1.383 1 95.94 84 LEU A O 1
ATOM 679 N N . PHE A 1 85 ? -8.609 1.928 3.17 1 95.88 85 PHE A N 1
ATOM 680 C CA . PHE A 1 85 ? -9.883 1.846 3.875 1 95.88 85 PHE A CA 1
ATOM 681 C C . PHE A 1 85 ? -10.336 3.22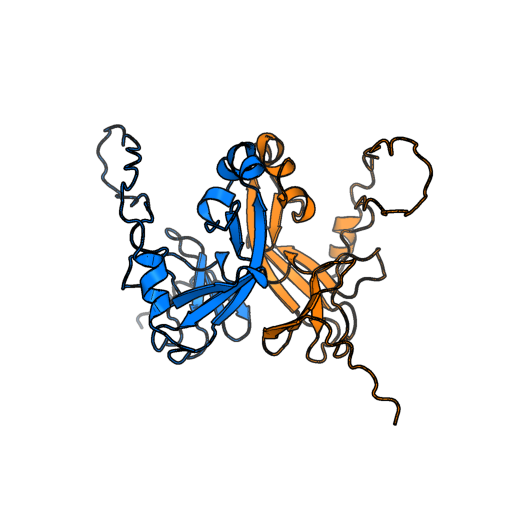5 4.336 1 95.88 85 PHE A C 1
ATOM 683 O O . PHE A 1 85 ? -9.562 3.967 4.949 1 95.88 85 PHE A O 1
ATOM 690 N N . ASN A 1 86 ? -11.562 3.553 4.039 1 92.69 86 ASN A N 1
ATOM 691 C CA . ASN A 1 86 ? -12.133 4.781 4.574 1 92.69 86 ASN A CA 1
ATOM 692 C C . ASN A 1 86 ? -12.438 4.656 6.062 1 92.69 86 ASN A C 1
ATOM 694 O O . ASN A 1 86 ? -12.57 3.547 6.582 1 92.69 86 ASN A O 1
ATOM 698 N N . HIS A 1 87 ? -12.516 5.789 6.637 1 91.94 87 HIS A N 1
ATOM 699 C CA . HIS A 1 87 ? -12.805 5.828 8.062 1 91.94 87 HIS A CA 1
ATOM 700 C C . HIS A 1 87 ? -14.289 6.055 8.328 1 91.94 87 HIS A C 1
ATOM 702 O O . HIS A 1 87 ? -14.938 6.816 7.609 1 91.94 87 HIS A O 1
ATOM 708 N N . GLU A 1 88 ? -14.75 5.375 9.344 1 90.5 88 GLU A N 1
ATOM 709 C CA . GLU A 1 88 ? -16.078 5.59 9.906 1 90.5 88 GLU A CA 1
ATOM 710 C C . GLU A 1 88 ? -16.016 5.867 11.398 1 90.5 88 GLU A C 1
ATOM 712 O O . GLU A 1 88 ? -15.023 5.52 12.062 1 90.5 88 GLU A O 1
ATOM 717 N N . PRO A 1 89 ? -17.062 6.562 11.898 1 88.19 89 PRO A N 1
ATOM 718 C CA . PRO A 1 89 ? -17.125 6.699 13.359 1 88.19 89 PRO A CA 1
ATOM 719 C C . PRO A 1 89 ? -17.078 5.352 14.078 1 88.19 89 PRO A C 1
ATOM 721 O O . PRO A 1 89 ? -17.531 4.34 13.531 1 88.19 89 PRO A O 1
ATOM 724 N N . PHE A 1 90 ? -16.609 5.441 15.281 1 87.69 90 PHE A N 1
ATOM 725 C CA . PHE A 1 90 ? -16.5 4.23 16.078 1 87.69 90 PHE A CA 1
ATOM 726 C C . PHE A 1 90 ? -17.859 3.539 16.203 1 87.69 90 PHE A C 1
ATOM 728 O O . PHE A 1 90 ? -18.875 4.195 16.453 1 87.69 90 PHE A O 1
ATOM 735 N N . GLY A 1 91 ? -17.812 2.242 16 1 91.38 91 GLY A N 1
ATOM 736 C CA . GLY A 1 91 ? -19.031 1.449 16.109 1 91.38 91 GLY A CA 1
ATOM 737 C C . GLY A 1 91 ? -19.719 1.248 14.766 1 91.38 91 GLY A C 1
ATOM 738 O O . GLY A 1 91 ? -20.594 0.386 14.641 1 91.38 91 GLY A O 1
ATOM 739 N N . ARG A 1 92 ? -19.344 2.051 13.797 1 94.75 92 ARG A N 1
ATOM 740 C CA . ARG A 1 92 ? -19.984 1.953 12.492 1 94.75 92 ARG A CA 1
ATOM 741 C C . ARG A 1 92 ? -19.094 1.231 11.484 1 94.75 92 ARG A C 1
ATOM 743 O O . ARG A 1 92 ? -19.562 0.804 10.43 1 94.75 92 ARG A O 1
ATOM 750 N N . GLN A 1 93 ? -17.875 1.09 11.891 1 96.88 93 GLN A N 1
ATOM 751 C CA . GLN A 1 93 ? -16.938 0.412 11.008 1 96.88 93 GLN A CA 1
ATOM 752 C C . GLN A 1 93 ? -17.188 -1.092 10.977 1 96.88 93 GLN A C 1
ATOM 754 O O . GLN A 1 93 ? -17.875 -1.628 11.852 1 96.88 93 GLN A O 1
ATOM 759 N N . ASN A 1 94 ? -16.672 -1.749 9.898 1 98.12 94 ASN A N 1
ATOM 760 C CA . ASN A 1 94 ? -16.875 -3.191 9.812 1 98.12 94 ASN A CA 1
ATOM 761 C C . ASN A 1 94 ? -15.555 -3.947 9.797 1 98.12 94 ASN A C 1
ATOM 763 O O . ASN A 1 94 ? -15.531 -5.176 9.742 1 98.12 94 ASN A O 1
ATOM 767 N N . LEU A 1 95 ? -14.438 -3.205 9.891 1 98.12 95 LEU A N 1
ATOM 768 C CA . LEU A 1 95 ? -13.125 -3.803 10.078 1 98.12 95 LEU A CA 1
ATOM 769 C C . LEU A 1 95 ? -12.5 -3.346 11.391 1 98.12 95 LEU A C 1
ATOM 771 O O . LEU A 1 95 ? -12.664 -2.193 11.797 1 98.12 95 LEU A O 1
ATOM 775 N N . GLY A 1 96 ? -11.82 -4.293 12.031 1 96.12 96 GLY A N 1
ATOM 776 C CA . GLY A 1 96 ? -10.828 -3.975 13.047 1 96.12 96 GLY A CA 1
ATOM 777 C C . GLY A 1 96 ? -9.398 -4.137 12.57 1 96.12 96 GLY A C 1
ATOM 778 O O . GLY A 1 96 ? -9.164 -4.625 11.461 1 96.12 96 GLY A O 1
ATOM 779 N N . PHE A 1 97 ? -8.492 -3.598 13.359 1 95.38 97 PHE A N 1
ATOM 780 C CA . PHE A 1 97 ? -7.09 -3.811 13 1 95.38 97 PHE A CA 1
ATOM 781 C C . PHE A 1 97 ? -6.234 -4 14.242 1 95.38 97 PHE A C 1
ATOM 783 O O . PHE A 1 97 ? -6.59 -3.525 15.328 1 95.38 97 PHE A O 1
ATOM 790 N N . THR A 1 98 ? -5.18 -4.773 14.062 1 95.12 98 THR A N 1
ATOM 791 C CA . THR A 1 98 ? -4.188 -5.039 15.102 1 95.12 98 THR A CA 1
ATOM 792 C C . THR A 1 98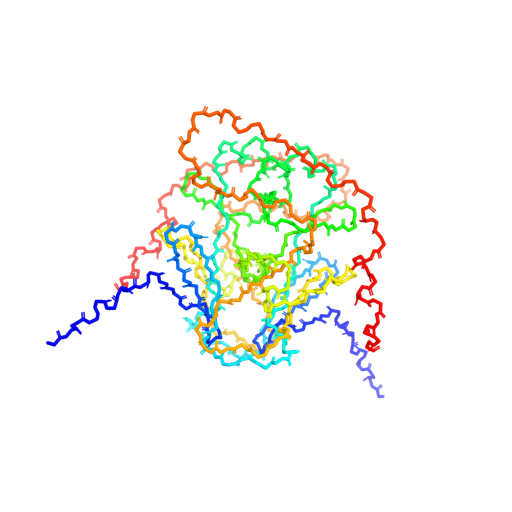 ? -2.781 -4.734 14.594 1 95.12 98 THR A C 1
ATOM 794 O O . THR A 1 98 ? -2.396 -5.176 13.508 1 95.12 98 THR A O 1
ATOM 797 N N . ARG A 1 99 ? -2.086 -3.908 15.406 1 95.31 99 ARG A N 1
ATOM 798 C CA . ARG A 1 99 ? -0.695 -3.615 15.07 1 95.31 99 ARG A CA 1
ATOM 799 C C . ARG A 1 99 ? 0.236 -4.695 15.617 1 95.31 99 ARG A C 1
ATOM 801 O O . ARG A 1 99 ? 0.213 -5 16.812 1 95.31 99 ARG A O 1
ATOM 808 N N . TYR A 1 100 ? 1.003 -5.27 14.711 1 94.19 100 TYR A N 1
ATOM 809 C CA . TYR A 1 100 ? 2.082 -6.168 15.102 1 94.19 100 TYR A CA 1
ATOM 810 C C . TYR A 1 100 ? 3.434 -5.473 15.008 1 94.19 100 TYR A C 1
ATOM 812 O O . TYR A 1 100 ? 4.094 -5.523 13.969 1 94.19 100 TYR A O 1
ATOM 820 N N . ILE A 1 101 ? 3.832 -4.91 16.125 1 94.88 101 ILE A N 1
ATOM 821 C CA . ILE A 1 101 ? 4.961 -3.99 16.188 1 94.88 101 ILE A CA 1
ATOM 822 C C . ILE A 1 101 ? 6.246 -4.727 15.812 1 94.88 101 ILE A C 1
ATOM 824 O O . ILE A 1 101 ? 7.02 -4.25 14.969 1 94.88 101 ILE A O 1
ATOM 828 N N . GLU A 1 102 ? 6.469 -5.902 16.312 1 91.12 102 GLU A N 1
ATOM 829 C CA . GLU A 1 102 ? 7.707 -6.641 16.094 1 91.12 102 GLU A CA 1
ATOM 830 C C . GLU A 1 102 ? 7.828 -7.098 14.633 1 91.12 102 GLU A C 1
ATOM 832 O O . GLU A 1 102 ? 8.938 -7.234 14.109 1 91.12 102 GLU A O 1
ATOM 837 N N . LYS A 1 103 ? 6.672 -7.293 13.984 1 91 103 LYS A N 1
ATOM 838 C CA . LYS A 1 103 ? 6.672 -7.793 12.609 1 91 103 LYS A CA 1
ATOM 839 C C . LYS A 1 103 ? 6.484 -6.652 11.609 1 91 103 LYS A C 1
ATOM 841 O O . LYS A 1 103 ? 6.508 -6.875 10.398 1 91 103 LYS A O 1
ATOM 846 N N . SER A 1 104 ? 6.281 -5.477 12.102 1 94.31 104 SER A N 1
ATOM 847 C CA . SER A 1 104 ? 6.09 -4.281 11.281 1 94.31 104 SER A CA 1
ATOM 848 C C . SER A 1 104 ? 4.953 -4.469 10.289 1 94.31 104 SER A C 1
ATOM 850 O O . SER A 1 104 ? 5.121 -4.215 9.094 1 94.31 104 SER A O 1
ATOM 852 N N . LEU A 1 105 ? 3.84 -4.945 10.828 1 96.25 105 LEU A N 1
ATOM 853 C CA . LEU A 1 105 ? 2.664 -5.082 9.969 1 96.25 105 LEU A CA 1
ATOM 854 C C . LEU A 1 105 ? 1.386 -4.812 10.758 1 96.25 105 LEU A C 1
ATOM 856 O O . LEU A 1 105 ? 1.402 -4.809 11.992 1 96.25 105 LEU A O 1
ATOM 860 N N . ILE A 1 106 ? 0.305 -4.488 10.039 1 96.88 106 ILE A N 1
ATOM 861 C CA . ILE A 1 106 ? -1.04 -4.328 10.586 1 96.88 106 ILE A CA 1
ATOM 862 C C . ILE A 1 106 ? -1.972 -5.375 9.977 1 96.88 106 ILE A C 1
ATOM 864 O O . ILE A 1 106 ? -1.975 -5.574 8.758 1 96.88 106 ILE A O 1
ATOM 868 N N . LYS A 1 107 ? -2.678 -6.055 10.836 1 97.5 107 LYS A N 1
ATOM 869 C CA . LYS A 1 107 ? -3.67 -7.035 10.398 1 97.5 107 LYS A CA 1
ATOM 870 C C . LYS A 1 107 ? -5.082 -6.469 10.508 1 97.5 107 LYS A C 1
ATOM 872 O O . LYS A 1 107 ? -5.465 -5.93 11.547 1 97.5 107 LYS A O 1
ATOM 877 N N . TYR A 1 108 ? -5.82 -6.605 9.414 1 97.5 108 TYR A N 1
ATOM 878 C CA . TYR A 1 108 ? -7.207 -6.148 9.375 1 97.5 108 TYR A CA 1
ATOM 879 C C . TYR A 1 108 ? -8.172 -7.332 9.336 1 97.5 108 TYR A C 1
ATOM 881 O O . TYR A 1 108 ? -8.023 -8.227 8.508 1 97.5 108 TYR A O 1
ATOM 889 N N . THR A 1 109 ? -9.203 -7.312 10.219 1 98.38 109 THR A N 1
ATOM 890 C CA . THR A 1 109 ? -10.156 -8.414 10.328 1 98.38 109 THR A CA 1
ATOM 891 C C . THR A 1 109 ? -11.586 -7.891 10.344 1 98.38 109 THR A C 1
ATOM 893 O O . THR A 1 109 ? -11.844 -6.781 10.812 1 98.38 109 THR A O 1
ATOM 896 N N . THR A 1 110 ? -12.484 -8.703 9.797 1 98.44 110 THR A N 1
ATOM 897 C CA . THR A 1 110 ? -13.891 -8.312 9.797 1 98.44 110 THR A CA 1
ATOM 898 C C . THR A 1 110 ? -14.461 -8.383 11.211 1 98.44 110 THR A C 1
ATOM 900 O O . THR A 1 110 ? -14.164 -9.305 11.961 1 98.44 110 THR A O 1
ATOM 903 N N . LEU A 1 111 ? -15.281 -7.352 11.547 1 98.25 111 LEU A N 1
ATOM 904 C CA . LEU A 1 111 ? -15.922 -7.293 12.859 1 98.25 111 LEU A CA 1
ATOM 905 C C . LEU A 1 111 ? -17.312 -7.922 12.812 1 98.25 111 LEU A C 1
ATOM 907 O O . LEU A 1 111 ? -17.891 -8.219 13.852 1 98.25 111 LEU A O 1
ATOM 911 N N . ARG A 1 112 ? -17.812 -8.109 11.656 1 98.5 112 ARG A N 1
ATOM 912 C CA . ARG A 1 112 ? -19.078 -8.75 11.312 1 98.5 112 ARG A CA 1
ATOM 913 C C . ARG A 1 112 ? -19.031 -9.312 9.898 1 98.5 112 ARG A C 1
ATOM 915 O O . ARG A 1 112 ? -18.062 -9.094 9.164 1 98.5 112 ARG A O 1
ATOM 922 N N . ASP A 1 113 ? -20.047 -10.086 9.586 1 98.69 113 ASP A N 1
ATOM 923 C CA . ASP A 1 113 ? -20.156 -10.477 8.188 1 98.69 113 ASP A CA 1
ATOM 924 C C . ASP A 1 113 ? -20.234 -9.258 7.277 1 98.69 113 ASP A C 1
ATOM 926 O O . ASP A 1 113 ? -20.875 -8.258 7.617 1 98.69 113 ASP A O 1
ATOM 930 N N . ILE A 1 114 ? -19.594 -9.344 6.195 1 98.75 114 ILE A N 1
ATOM 931 C CA . ILE A 1 114 ? -19.641 -8.281 5.195 1 98.75 114 ILE A CA 1
ATOM 932 C C . ILE A 1 114 ? -20.172 -8.836 3.875 1 98.75 114 ILE A C 1
ATOM 934 O O . ILE A 1 114 ? -19.625 -9.805 3.34 1 98.75 114 ILE A O 1
ATOM 938 N N . ASN A 1 115 ? -21.234 -8.227 3.357 1 98.75 115 ASN A N 1
ATOM 939 C CA . ASN A 1 115 ? -21.859 -8.695 2.129 1 98.75 115 ASN A CA 1
ATOM 940 C C . ASN A 1 115 ? -21.188 -8.117 0.892 1 98.75 115 ASN A C 1
ATOM 942 O O . ASN A 1 115 ? -20.516 -7.086 0.973 1 98.75 115 ASN A O 1
ATOM 946 N N . ILE A 1 116 ? -21.438 -8.812 -0.182 1 98.38 116 ILE A N 1
ATOM 947 C CA . ILE A 1 116 ? -20.953 -8.328 -1.471 1 98.38 116 ILE A CA 1
ATOM 948 C C . ILE A 1 116 ? -21.438 -6.902 -1.708 1 98.38 116 ILE A C 1
ATOM 950 O O . ILE A 1 116 ? -22.609 -6.594 -1.441 1 98.38 116 ILE A O 1
ATOM 954 N N . GLY A 1 117 ? -20.484 -6.047 -2.096 1 97.44 117 GLY A N 1
ATOM 955 C CA . GLY A 1 117 ? -20.844 -4.684 -2.447 1 97.44 117 GLY A CA 1
ATOM 956 C C . GLY A 1 117 ? -20.688 -3.707 -1.3 1 97.44 117 GLY A C 1
ATOM 957 O O . GLY A 1 117 ? -20.656 -2.494 -1.51 1 97.44 117 GLY A O 1
ATOM 958 N N . GLU A 1 118 ? -20.562 -4.168 -0.088 1 98.19 118 GLU A N 1
ATOM 959 C CA . GLU A 1 118 ? -20.391 -3.285 1.063 1 98.19 118 GLU A CA 1
ATOM 960 C C . GLU A 1 118 ? -19 -2.648 1.07 1 98.19 118 GLU A C 1
ATOM 962 O O . GLU A 1 118 ? -18.016 -3.303 0.736 1 98.19 118 GLU A O 1
ATOM 967 N N . GLU A 1 119 ? -19.031 -1.391 1.494 1 97.44 119 GLU A N 1
ATOM 968 C CA . GLU A 1 119 ? -17.734 -0.741 1.701 1 97.44 119 GLU A CA 1
ATOM 969 C C . GLU A 1 119 ? -17.062 -1.25 2.971 1 97.44 119 GLU A C 1
ATOM 971 O O . GLU A 1 119 ? -17.719 -1.473 3.986 1 97.44 119 GLU A O 1
ATOM 976 N N . MET A 1 120 ? -15.773 -1.419 2.873 1 98.25 120 MET A N 1
ATOM 977 C CA . MET A 1 120 ? -14.984 -1.81 4.035 1 98.25 120 MET A CA 1
ATOM 978 C C . MET A 1 120 ? -14.367 -0.589 4.707 1 98.25 120 MET A C 1
ATOM 980 O O . MET A 1 120 ? -13.672 0.198 4.059 1 98.25 120 MET A O 1
ATOM 984 N N . THR A 1 121 ? -14.602 -0.428 5.992 1 97.06 121 THR A N 1
ATOM 985 C CA . THR A 1 121 ? -14.219 0.797 6.688 1 97.06 121 THR A CA 1
ATOM 986 C C . THR A 1 121 ? -13.586 0.479 8.039 1 97.06 121 THR A C 1
ATOM 988 O O . THR A 1 121 ? -13.875 -0.562 8.633 1 97.06 121 THR A O 1
ATOM 991 N N . ILE A 1 122 ? -12.719 1.346 8.461 1 96.38 122 ILE A N 1
ATOM 992 C CA . ILE A 1 122 ? -12.07 1.219 9.766 1 96.38 122 ILE A CA 1
ATOM 993 C C . ILE A 1 122 ? -12.422 2.428 10.633 1 96.38 122 ILE A C 1
ATOM 995 O O . ILE A 1 122 ? -12.969 3.414 10.141 1 96.38 122 ILE A O 1
ATOM 999 N N . SER A 1 123 ? -12.148 2.311 11.891 1 92.38 123 SER A N 1
ATOM 1000 C CA . SER A 1 123 ? -12.258 3.42 12.836 1 92.38 123 SER A CA 1
ATOM 1001 C C . SER A 1 123 ? -11 3.549 13.688 1 92.38 123 SER A C 1
ATOM 1003 O O . SER A 1 123 ? -10.438 2.545 14.133 1 92.38 123 SER A O 1
ATOM 1005 N N . TYR A 1 124 ? -10.367 4.773 13.578 1 74.88 124 TYR A N 1
ATOM 1006 C CA . TYR A 1 124 ? -9.172 5.016 14.383 1 74.88 124 TYR A CA 1
ATOM 1007 C C . TYR A 1 124 ? -9.547 5.328 15.828 1 74.88 124 TYR A C 1
ATOM 1009 O O . TYR A 1 124 ? -8.672 5.59 16.656 1 74.88 124 TYR A O 1
ATOM 1017 N N . GLY A 1 125 ? -10.344 4.672 16.344 1 56.84 125 GLY A N 1
ATOM 1018 C CA . GLY A 1 125 ? -10.789 4.895 17.719 1 56.84 125 GLY A CA 1
ATOM 1019 C C . GLY A 1 125 ? -11.32 6.301 17.953 1 56.84 125 GLY A C 1
ATOM 1020 O O . GLY A 1 125 ? -11.281 7.141 17.047 1 56.84 125 GLY A O 1
ATOM 1021 N N . ASP A 1 126 ? -12.047 6.617 18.969 1 47.84 126 ASP A N 1
ATOM 1022 C CA . ASP A 1 126 ? -12.758 7.832 19.359 1 47.84 126 ASP A CA 1
ATOM 1023 C C . ASP A 1 126 ? -11.875 9.062 19.172 1 47.84 126 ASP A C 1
ATOM 1025 O O . ASP A 1 126 ? -12.375 10.195 19.188 1 47.84 126 ASP A O 1
ATOM 1029 N N . ASN A 1 127 ? -10.602 8.875 19.219 1 39.75 127 ASN A N 1
ATOM 1030 C CA . ASN A 1 127 ? -9.914 10.164 19.297 1 39.75 127 ASN A CA 1
ATOM 1031 C C . ASN A 1 127 ? -9.609 10.711 17.906 1 39.75 127 ASN A C 1
ATOM 1033 O O . ASN A 1 127 ? -8.609 11.406 17.703 1 39.75 127 ASN A O 1
ATOM 1037 N N . VAL A 1 128 ? -10.094 10.148 16.906 1 40.47 128 VAL A N 1
ATOM 1038 C CA . VAL A 1 128 ? -9.672 10.734 15.641 1 40.47 128 VAL A CA 1
ATOM 1039 C C . VAL A 1 128 ? -10.555 11.945 15.32 1 40.47 128 VAL A C 1
ATOM 1041 O O . VAL A 1 128 ? -11.773 11.883 15.484 1 40.47 128 VAL A O 1
ATOM 1044 N N . TRP A 1 129 ? -9.961 13.172 15.227 1 36.31 129 TRP A N 1
ATOM 1045 C CA . TRP A 1 129 ? -10.531 14.445 14.805 1 36.31 129 TRP A CA 1
ATOM 1046 C C . TRP A 1 129 ? -10.875 14.43 13.32 1 36.31 129 TRP A C 1
ATOM 1048 O O . TRP A 1 129 ? -10.008 14.195 12.477 1 36.31 129 TRP A O 1
ATOM 1058 N N . PHE A 1 130 ? -11.867 13.844 12.836 1 36.47 130 PHE A N 1
ATOM 1059 C CA . PHE A 1 130 ? -12.148 14.109 11.43 1 36.47 130 PHE A CA 1
ATOM 1060 C C . PHE A 1 130 ? -12.82 15.469 11.258 1 36.47 130 PHE A C 1
ATOM 1062 O O . PHE A 1 130 ? -13.711 15.828 12.023 1 36.47 130 PHE A O 1
ATOM 1069 N N . ASP A 1 131 ? -12.195 16.359 10.539 1 33.84 131 ASP A N 1
ATOM 1070 C CA . ASP A 1 131 ? -12.922 17.562 10.133 1 33.84 131 ASP A CA 1
ATOM 1071 C C . ASP A 1 131 ? -14.234 17.188 9.43 1 33.84 131 ASP A C 1
ATOM 1073 O O . ASP A 1 131 ? -14.227 16.453 8.438 1 33.84 131 ASP A O 1
ATOM 1077 N N . GLU A 1 132 ? -15.203 16.969 10.141 1 33.78 132 GLU A N 1
ATOM 1078 C CA . GLU A 1 132 ? -16.5 16.891 9.484 1 33.78 132 GLU A CA 1
ATOM 1079 C C . GLU A 1 132 ? -16.703 18.047 8.508 1 33.78 132 GLU A C 1
ATOM 1081 O O . GLU A 1 132 ? -16.578 19.219 8.891 1 33.78 132 GLU A O 1
ATOM 1086 N N . TYR A 1 133 ? -16.453 17.797 7.262 1 33.62 133 TYR A N 1
ATOM 1087 C CA . TYR A 1 133 ? -16.891 18.797 6.293 1 33.62 133 TYR A CA 1
ATOM 1088 C C . TYR A 1 133 ? -18.375 19.094 6.457 1 33.62 133 TYR A C 1
ATOM 1090 O O . TYR A 1 133 ? -19.219 18.203 6.277 1 33.62 133 TYR A O 1
ATOM 1098 N N . SER A 1 134 ? -18.75 19.703 7.539 1 33.19 134 SER A N 1
ATOM 1099 C CA . SER A 1 134 ? -20.094 20.25 7.527 1 33.19 134 SER A CA 1
ATOM 1100 C C . SER A 1 134 ? -20.25 21.328 6.449 1 33.19 134 SER A C 1
ATOM 1102 O O . SER A 1 134 ? -19.438 22.234 6.359 1 33.19 134 SER A O 1
ATOM 1104 N N . ASN A 1 135 ? -20.844 21.016 5.32 1 34.53 135 ASN A N 1
ATOM 1105 C CA . ASN A 1 135 ? -21.328 21.969 4.328 1 34.53 135 ASN A CA 1
ATOM 1106 C C . ASN A 1 135 ? -22.016 23.156 4.984 1 34.53 135 ASN A C 1
ATOM 1108 O O . ASN A 1 135 ? -23.234 23.328 4.863 1 34.53 135 ASN A O 1
ATOM 1112 N N . GLU A 1 136 ? -21.844 23.594 6.242 1 31.52 136 GLU A N 1
ATOM 1113 C CA . GLU A 1 136 ? -22.594 24.812 6.52 1 31.52 136 GLU A CA 1
ATOM 1114 C C . GLU A 1 136 ? -22.062 25.984 5.699 1 31.52 136 GLU A C 1
ATOM 1116 O O . GLU A 1 136 ? -20.859 26.125 5.523 1 31.52 136 GLU A O 1
ATOM 1121 N N . GLY A 1 137 ? -22.844 26.719 4.805 1 33.38 137 GLY A N 1
ATOM 1122 C CA . GLY A 1 137 ? -22.797 27.938 3.998 1 33.38 137 GLY A CA 1
ATOM 1123 C C . GLY A 1 137 ? -22.062 29.078 4.691 1 33.38 137 GLY A C 1
ATOM 1124 O O . GLY A 1 137 ? -21.781 30.109 4.07 1 33.38 137 GLY A O 1
ATOM 1125 N N . ASP A 1 138 ? -22.406 29.5 5.957 1 34.62 138 ASP A N 1
ATOM 1126 C CA . ASP A 1 138 ? -22.109 30.891 6.273 1 34.62 138 ASP A CA 1
ATOM 1127 C C . ASP A 1 138 ? -20.594 31.109 6.414 1 34.62 138 ASP A C 1
ATOM 1129 O O . ASP A 1 138 ? -19.844 30.156 6.629 1 34.62 138 ASP A O 1
ATOM 1133 N N . GLY A 1 139 ? -19.953 32.375 6.105 1 34.5 139 GLY A N 1
ATOM 1134 C CA . GLY A 1 139 ? -18.703 33.094 6 1 34.5 139 GLY A CA 1
ATOM 1135 C C . GLY A 1 139 ? -17.75 32.812 7.156 1 34.5 139 GLY A C 1
ATOM 1136 O O . GLY A 1 139 ? -16.766 33.531 7.34 1 34.5 139 GLY A O 1
ATOM 1137 N N . ASN A 1 140 ? -18.234 32.375 8.398 1 33.75 140 ASN A N 1
ATOM 1138 C CA . ASN A 1 140 ? -17.375 32.562 9.555 1 33.75 140 ASN A CA 1
ATOM 1139 C C . ASN A 1 140 ? -16.172 31.609 9.508 1 33.75 140 ASN A C 1
ATOM 1141 O O . ASN A 1 140 ? -16.297 30.469 9.078 1 33.75 140 ASN A O 1
ATOM 1145 N N . LYS A 1 141 ? -14.984 32.219 9.609 1 34.22 141 LYS A N 1
ATOM 1146 C CA . LYS A 1 141 ? -13.648 31.609 9.664 1 34.22 141 LYS A CA 1
ATOM 1147 C C . LYS A 1 141 ? -13.633 30.375 10.562 1 34.22 141 LYS A C 1
ATOM 1149 O O . LYS A 1 141 ? -14.016 30.453 11.734 1 34.22 141 LYS A O 1
ATOM 1154 N N . ILE A 1 142 ? -13.969 29.234 10.031 1 34.97 142 ILE A N 1
ATOM 1155 C CA . ILE A 1 142 ? -13.859 27.969 10.742 1 34.97 142 ILE A CA 1
ATOM 1156 C C . ILE A 1 142 ? -12.484 27.875 11.414 1 34.97 142 ILE A C 1
ATOM 1158 O O . ILE A 1 142 ? -11.461 27.875 10.734 1 34.97 142 ILE A O 1
ATOM 1162 N N . GLU A 1 143 ? -12.359 28.578 12.562 1 27.89 143 GLU A N 1
ATOM 1163 C CA . GLU A 1 143 ? -11.164 28.406 13.391 1 27.89 143 GLU A CA 1
ATOM 1164 C C . GLU A 1 143 ? -10.875 26.922 13.633 1 27.89 143 GLU A C 1
ATOM 1166 O O . GLU A 1 143 ? -11.773 26.172 14.008 1 27.89 143 GLU A O 1
ATOM 1171 N N . LYS A 1 144 ? -9.914 26.422 12.961 1 32.34 144 LYS A N 1
ATOM 1172 C CA . LYS A 1 144 ? -9.367 25.094 13.203 1 32.34 144 LYS A CA 1
ATOM 1173 C C . LYS A 1 144 ? -9.117 24.859 14.688 1 32.34 144 LYS A C 1
ATOM 1175 O O . LYS A 1 144 ? -8.242 25.5 15.273 1 32.34 144 LYS A O 1
ATOM 1180 N N . SER A 1 145 ? -10.141 24.891 15.5 1 26.52 145 SER A N 1
ATOM 1181 C CA . SER A 1 145 ? -9.812 24.562 16.875 1 26.52 145 SER A CA 1
ATOM 1182 C C . SER A 1 145 ? -9.344 23.125 17 1 26.52 145 SER A C 1
ATOM 1184 O O . SER A 1 145 ? -10.016 22.203 16.531 1 26.52 145 SER A O 1
ATOM 1186 N N . LYS A 1 146 ? -8.086 22.953 16.969 1 30.72 146 LYS A N 1
ATOM 1187 C CA . LYS A 1 146 ? -7.422 21.734 17.406 1 30.72 146 LYS A CA 1
ATOM 1188 C C . LYS A 1 146 ? -7.926 21.281 18.766 1 30.72 146 LYS A C 1
ATOM 1190 O O . LYS A 1 146 ? -7.801 22 19.75 1 30.72 146 LYS A O 1
ATOM 1195 N N . ILE A 1 147 ? -9.086 20.828 18.812 1 29.23 147 ILE A N 1
ATOM 1196 C CA . ILE A 1 147 ? -9.391 20.297 20.141 1 29.23 147 ILE A CA 1
ATOM 1197 C C . ILE A 1 147 ? -8.445 19.125 20.469 1 29.23 147 ILE A C 1
ATOM 1199 O O . ILE A 1 147 ? -8.414 18.141 19.734 1 29.23 147 ILE A O 1
ATOM 1203 N N . TYR A 1 148 ? -7.246 19.422 21.047 1 28.41 148 TYR A N 1
ATOM 1204 C CA . TYR A 1 148 ? -6.379 18.453 21.719 1 28.41 148 TYR A CA 1
ATOM 1205 C C . TYR A 1 148 ? -7.184 17.547 22.641 1 28.41 148 TYR A C 1
ATOM 1207 O O . TYR A 1 148 ? -7.883 18.031 23.531 1 28.41 148 TYR A O 1
ATOM 1215 N N . ALA A 1 149 ? -7.672 16.531 22.031 1 27.31 149 ALA A N 1
ATOM 1216 C CA . ALA A 1 149 ? -8.242 15.516 22.922 1 27.31 149 ALA A CA 1
ATOM 1217 C C . ALA A 1 149 ? -7.324 15.258 24.125 1 27.31 149 ALA A C 1
ATOM 1219 O O . ALA A 1 149 ? -6.152 14.906 23.953 1 27.31 149 ALA A O 1
ATOM 1220 N N . GLU A 1 150 ? -7.523 15.945 25.234 1 26.19 150 GLU A N 1
ATOM 1221 C CA . GLU A 1 150 ? -6.93 15.68 26.547 1 26.19 150 GLU A CA 1
ATOM 1222 C C . GLU A 1 150 ? -6.73 14.18 26.766 1 26.19 150 GLU A C 1
ATOM 1224 O O . GLU A 1 150 ? -7.262 13.359 26.016 1 26.19 150 GLU A O 1
ATOM 1229 N N . ASN A 1 151 ? -6.973 13.523 28.047 1 27.16 151 ASN A N 1
ATOM 1230 C CA . ASN A 1 151 ? -6.547 12.461 28.953 1 27.16 151 ASN A CA 1
ATOM 1231 C C . ASN A 1 151 ? -7.02 11.094 28.469 1 27.16 151 ASN A C 1
ATOM 1233 O O . ASN A 1 151 ? -7.102 10.148 29.266 1 27.16 151 ASN A O 1
ATOM 1237 N N . HIS A 1 152 ? -7.828 10.898 27.516 1 29.44 152 HIS A N 1
ATOM 1238 C CA . HIS A 1 152 ? -8.25 9.508 27.547 1 29.44 152 HIS A CA 1
ATOM 1239 C C . HIS A 1 152 ? -7.098 8.562 27.219 1 29.44 152 HIS A C 1
ATOM 1241 O O . HIS A 1 152 ? -6.676 8.469 26.062 1 29.44 152 HIS A O 1
ATOM 1247 N N . LYS A 1 153 ? -6.035 8.398 28.078 1 27.55 153 LYS A N 1
ATOM 1248 C CA . LYS A 1 153 ? -4.895 7.496 28.234 1 27.55 153 LYS A CA 1
ATOM 1249 C C . LYS A 1 153 ? -5.223 6.102 27.719 1 27.55 153 LYS A C 1
ATOM 1251 O O . LYS A 1 153 ? -4.477 5.551 26.906 1 27.55 153 LYS A O 1
ATOM 1256 N N . ASN A 1 154 ? -5.469 4.973 28.688 1 30 154 ASN A N 1
ATOM 1257 C CA . ASN A 1 154 ? -5.297 3.547 28.953 1 30 154 ASN A CA 1
ATOM 1258 C C . ASN A 1 154 ? -6.246 2.707 28.094 1 30 154 ASN A C 1
ATOM 1260 O O . ASN A 1 154 ? -6.188 1.476 28.125 1 30 154 ASN A O 1
ATOM 1264 N N . GLU A 1 155 ? -7.355 3.158 27.797 1 28.59 155 GLU A N 1
ATOM 1265 C CA . GLU A 1 155 ? -8.367 2.172 27.438 1 28.59 155 GLU A CA 1
ATOM 1266 C C . GLU A 1 155 ? -8.148 1.648 26.016 1 28.59 155 GLU A C 1
ATOM 1268 O O . GLU A 1 155 ? -8.68 0.601 25.641 1 28.59 155 GLU A O 1
ATOM 1273 N N . GLU A 1 156 ? -7.594 2.4 25.219 1 32.34 156 GLU A N 1
ATOM 1274 C CA . GLU A 1 156 ? -7.617 1.889 23.844 1 32.34 156 GLU A CA 1
ATOM 1275 C C . GLU A 1 156 ? -6.723 0.66 23.703 1 32.34 156 GLU A C 1
ATOM 1277 O O . GLU A 1 156 ? -6.906 -0.143 22.797 1 32.34 156 GLU A O 1
ATOM 1282 N N . ASP A 1 157 ? -5.656 0.518 24.469 1 30.22 157 ASP A N 1
ATOM 1283 C CA . ASP A 1 157 ? -4.926 -0.742 24.578 1 30.22 157 ASP A CA 1
ATOM 1284 C C . ASP A 1 157 ? -5.773 -1.812 25.266 1 30.22 157 ASP A C 1
ATOM 1286 O O . ASP A 1 157 ? -5.488 -3.006 25.141 1 30.22 157 ASP A O 1
ATOM 1290 N N . SER A 1 158 ? -6.699 -1.473 26.141 1 26.55 158 SER A N 1
ATOM 1291 C CA . SER A 1 158 ? -7.508 -2.381 26.953 1 26.55 158 SER A CA 1
ATOM 1292 C C . SER A 1 158 ? -8.484 -3.17 26.078 1 26.55 158 SER A C 1
ATOM 1294 O O . SER A 1 158 ? -8.906 -4.266 26.453 1 26.55 158 SER A O 1
ATOM 1296 N N . PHE A 1 159 ? -9.039 -2.627 25.094 1 28.78 159 PHE A N 1
ATOM 1297 C CA . PHE A 1 159 ? -9.875 -3.58 24.359 1 28.78 159 PHE A CA 1
ATOM 1298 C C . PHE A 1 159 ? -9.031 -4.707 23.781 1 28.78 159 PHE A C 1
ATOM 1300 O O . PHE A 1 159 ? -9.562 -5.707 23.297 1 28.78 159 PHE A O 1
ATOM 1307 N N . PHE A 1 160 ? -7.746 -4.48 23.594 1 28.42 160 PHE A N 1
ATOM 1308 C CA . PHE A 1 160 ? -6.906 -5.605 23.203 1 28.42 160 PHE A CA 1
ATOM 1309 C C . PHE A 1 160 ? -6.648 -6.527 24.391 1 28.42 160 PHE A C 1
ATOM 1311 O O . PHE A 1 160 ? -5.965 -7.543 24.25 1 28.42 160 PHE A O 1
ATOM 1318 N N . SER A 1 161 ? -6.809 -6.043 25.531 1 23.62 161 SER A N 1
ATOM 1319 C CA . SER A 1 161 ? -6.461 -6.945 26.625 1 23.62 161 SER A CA 1
ATOM 1320 C C . SER A 1 161 ? -7.352 -8.18 26.625 1 23.62 161 SER A C 1
ATOM 1322 O O . SER A 1 161 ? -6.926 -9.258 27.031 1 23.62 161 SER A O 1
ATOM 1324 N N . ASN A 1 162 ? -8.555 -8.039 26.438 1 24.66 162 ASN A N 1
ATOM 1325 C CA . ASN A 1 162 ? -9.336 -9.219 26.781 1 24.66 162 ASN A CA 1
ATOM 1326 C C . ASN A 1 162 ? -9.211 -10.305 25.703 1 24.66 162 ASN A C 1
ATOM 1328 O O . ASN A 1 162 ? -9.852 -11.352 25.797 1 24.66 162 ASN A O 1
ATOM 1332 N N . PHE A 1 163 ? -8.898 -9.984 24.469 1 21.23 163 PHE A N 1
ATOM 1333 C CA . PHE A 1 163 ? -9.039 -11.203 23.672 1 21.23 163 PHE A CA 1
ATOM 1334 C C . PHE A 1 163 ? -7.77 -12.039 23.75 1 21.23 163 PHE A C 1
ATOM 1336 O O . PHE A 1 163 ? -6.676 -11.547 23.469 1 21.23 163 PHE A O 1
ATOM 1343 N N . GLN A 1 164 ? -7.566 -12.727 24.766 1 18.98 164 GLN A N 1
ATOM 1344 C CA . GLN A 1 164 ? -6.684 -13.875 24.922 1 18.98 164 GLN A CA 1
ATOM 1345 C C . GLN A 1 164 ? -6.66 -14.727 23.656 1 18.98 164 GLN A C 1
ATOM 1347 O O . GLN A 1 164 ? -7.707 -15.195 23.203 1 18.98 164 GLN A O 1
ATOM 1352 N N . PHE A 1 165 ? -5.762 -14.312 22.609 1 17.48 165 PHE A N 1
ATOM 1353 C CA . PHE A 1 165 ? -5.5 -15.484 21.781 1 17.48 165 PHE A CA 1
ATOM 1354 C C . PHE A 1 165 ? -4.707 -16.531 22.562 1 17.48 165 PHE A C 1
ATOM 1356 O O . PHE A 1 165 ? -3.914 -16.188 23.438 1 17.48 165 PHE A O 1
ATOM 1363 N N . MET B 1 1 ? 21.922 -38.188 9.648 1 27.34 1 MET B N 1
ATOM 1364 C CA . MET B 1 1 ? 20.609 -37.594 9.359 1 27.34 1 MET B CA 1
ATOM 1365 C C . MET B 1 1 ? 20.719 -36.062 9.25 1 27.34 1 MET B C 1
ATOM 1367 O O . MET B 1 1 ? 21.156 -35.406 10.18 1 27.34 1 MET B O 1
ATOM 1371 N N . ASN B 1 2 ? 21.141 -35.531 8.102 1 25.62 2 ASN B N 1
ATOM 1372 C CA . ASN B 1 2 ? 21.484 -34.156 7.805 1 25.62 2 ASN B CA 1
ATOM 1373 C C . ASN B 1 2 ? 20.328 -33.188 8.102 1 25.62 2 ASN B C 1
ATOM 1375 O O . ASN B 1 2 ? 19.281 -33.281 7.457 1 25.62 2 ASN B O 1
ATOM 1379 N N . GLN B 1 3 ? 20.016 -33.062 9.406 1 28.31 3 GLN B N 1
ATOM 1380 C CA . GLN B 1 3 ? 18.969 -32.156 9.812 1 28.31 3 GLN B CA 1
ATOM 1381 C C . GLN B 1 3 ? 19.094 -30.812 9.086 1 28.31 3 GLN B C 1
ATOM 1383 O O . GLN B 1 3 ? 20.094 -30.109 9.242 1 28.31 3 GLN B O 1
ATOM 1388 N N . GLU B 1 4 ? 18.891 -30.828 7.797 1 32.44 4 GLU B N 1
ATOM 1389 C CA . GLU B 1 4 ? 18.75 -29.547 7.117 1 32.44 4 GLU B CA 1
ATOM 1390 C C . GLU B 1 4 ? 18.156 -28.5 8.047 1 32.44 4 GLU B C 1
ATOM 1392 O O . GLU B 1 4 ? 17.062 -28.688 8.602 1 32.44 4 GLU B O 1
ATOM 1397 N N . ILE B 1 5 ? 18.875 -27.984 8.891 1 31.16 5 ILE B N 1
ATOM 1398 C CA . ILE B 1 5 ? 18.484 -26.828 9.695 1 31.16 5 ILE B CA 1
ATOM 1399 C C . ILE B 1 5 ? 17.578 -25.906 8.883 1 31.16 5 ILE B C 1
ATOM 1401 O O . ILE B 1 5 ? 18 -25.344 7.871 1 31.16 5 ILE B O 1
ATOM 1405 N N . LYS B 1 6 ? 16.422 -26.359 8.602 1 35.84 6 LYS B N 1
ATOM 1406 C CA . LYS B 1 6 ? 15.461 -25.422 8.008 1 35.84 6 LYS B CA 1
ATOM 1407 C C . LYS B 1 6 ? 15.711 -24 8.5 1 35.84 6 LYS B C 1
ATOM 1409 O O . LYS B 1 6 ? 15.562 -23.719 9.688 1 35.84 6 LYS B O 1
ATOM 1414 N N . GLN B 1 7 ? 16.812 -23.484 8.234 1 35.41 7 GLN B N 1
ATOM 1415 C CA . GLN B 1 7 ? 16.906 -22.047 8.484 1 35.41 7 GLN B CA 1
ATOM 1416 C C . GLN B 1 7 ? 15.539 -21.375 8.336 1 35.41 7 GLN B C 1
ATOM 1418 O O . GLN B 1 7 ? 14.969 -21.359 7.242 1 35.41 7 GLN B O 1
ATOM 1423 N N . SER B 1 8 ? 14.594 -21.5 9.227 1 44.91 8 SER B N 1
ATOM 1424 C CA . SER B 1 8 ? 13.297 -20.859 9.391 1 44.91 8 SER B CA 1
ATOM 1425 C C . SER B 1 8 ? 13.289 -19.469 8.773 1 44.91 8 SER B C 1
ATOM 1427 O O . SER B 1 8 ? 13.977 -18.562 9.266 1 44.91 8 SER B O 1
ATOM 1429 N N . TYR B 1 9 ? 13.68 -19.25 7.559 1 51.81 9 TYR B N 1
ATOM 1430 C CA . TYR B 1 9 ? 13.508 -17.891 7.062 1 51.81 9 TYR B CA 1
ATOM 1431 C C . TYR B 1 9 ? 12.312 -17.219 7.723 1 51.81 9 TYR B C 1
ATOM 1433 O O . TYR B 1 9 ? 11.297 -17.859 7.988 1 51.81 9 TYR B O 1
ATOM 1441 N N . GLU B 1 10 ? 12.547 -16.219 8.516 1 75.69 10 GLU B N 1
ATOM 1442 C CA . GLU B 1 10 ? 11.594 -15.312 9.148 1 75.69 10 GLU B CA 1
ATOM 1443 C C . GLU B 1 10 ? 10.727 -14.609 8.102 1 75.69 10 GLU B C 1
ATOM 1445 O O . GLU B 1 10 ? 11.25 -14.008 7.164 1 75.69 10 GLU B O 1
ATOM 1450 N N . GLY B 1 11 ? 9.422 -15.258 7.793 1 88.19 11 GLY B N 1
ATOM 1451 C CA . GLY B 1 11 ? 8.445 -14.703 6.867 1 88.19 11 GLY B CA 1
ATOM 1452 C C . GLY B 1 11 ? 7.012 -14.953 7.301 1 88.19 11 GLY B C 1
ATOM 1453 O O . GLY B 1 11 ? 6.766 -15.5 8.375 1 88.19 11 GLY B O 1
ATOM 1454 N N . TYR B 1 12 ? 6.195 -14.336 6.527 1 92.5 12 TYR B N 1
ATOM 1455 C CA . TYR B 1 12 ? 4.766 -14.523 6.754 1 92.5 12 TYR B CA 1
ATOM 1456 C C . TYR B 1 12 ? 3.992 -14.438 5.441 1 92.5 12 TYR B C 1
ATOM 1458 O O . TYR B 1 12 ? 4.453 -13.812 4.484 1 92.5 12 TYR B O 1
ATOM 1466 N N . ASP B 1 13 ? 2.875 -15.133 5.445 1 95.19 13 ASP B N 1
ATOM 1467 C CA . ASP B 1 13 ? 2.006 -15.086 4.273 1 95.19 13 ASP B CA 1
ATOM 1468 C C . ASP B 1 13 ? 1.228 -13.773 4.211 1 95.19 13 ASP B C 1
ATOM 1470 O O . ASP B 1 13 ? 0.608 -13.367 5.199 1 95.19 13 ASP B O 1
ATOM 1474 N N . LEU B 1 14 ? 1.305 -13.133 3.01 1 96 14 LEU B N 1
ATOM 1475 C CA . LEU B 1 14 ? 0.404 -12.008 2.791 1 96 14 LEU B CA 1
ATOM 1476 C C . LEU B 1 14 ? -0.997 -12.492 2.434 1 96 14 LEU B C 1
ATOM 1478 O O . LEU B 1 14 ? -1.989 -11.953 2.934 1 96 14 LEU B O 1
ATOM 1482 N N . ASP B 1 15 ? -1.084 -13.367 1.565 1 95.06 15 ASP B N 1
ATOM 1483 C CA . ASP B 1 15 ? -2.293 -14.07 1.148 1 95.06 15 ASP B CA 1
ATOM 1484 C C . ASP B 1 15 ? -1.95 -15.391 0.461 1 95.06 15 ASP B C 1
ATOM 1486 O O . ASP B 1 15 ? -0.865 -15.938 0.665 1 95.06 15 ASP B O 1
ATOM 1490 N N . SER B 1 16 ? -2.855 -15.93 -0.266 1 95.88 16 SER B N 1
ATOM 1491 C CA . SER B 1 16 ? -2.66 -17.25 -0.864 1 95.88 16 SER B CA 1
ATOM 1492 C C . SER B 1 16 ? -1.657 -17.188 -2.012 1 95.88 16 SER B C 1
ATOM 1494 O O . SER B 1 16 ? -1.145 -18.219 -2.447 1 95.88 16 SER B O 1
ATOM 1496 N N . SER B 1 17 ? -1.297 -15.953 -2.492 1 97.56 17 SER B N 1
ATOM 1497 C CA . SER B 1 17 ? -0.482 -15.836 -3.697 1 97.56 17 SER B CA 1
ATOM 1498 C C . SER B 1 17 ? 0.919 -15.328 -3.369 1 97.56 17 SER B C 1
ATOM 1500 O O . SER B 1 17 ? 1.846 -15.5 -4.164 1 97.56 17 SER B O 1
ATOM 1502 N N . PHE B 1 18 ? 1.034 -14.703 -2.158 1 97.94 18 PHE B N 1
ATOM 1503 C CA . PHE B 1 18 ? 2.301 -14.031 -1.894 1 97.94 18 PHE B CA 1
ATOM 1504 C C . PHE B 1 18 ? 2.746 -14.266 -0.454 1 97.94 18 PHE B C 1
ATOM 1506 O O . PHE B 1 18 ? 1.913 -14.344 0.453 1 97.94 18 PHE B O 1
ATOM 1513 N N . GLU B 1 19 ? 4.023 -14.32 -0.3 1 97.25 19 GLU B N 1
ATOM 1514 C CA . GLU B 1 19 ? 4.629 -14.297 1.026 1 97.25 19 GLU B CA 1
ATOM 1515 C C . GLU B 1 19 ? 5.754 -13.266 1.102 1 97.25 19 GLU B C 1
ATOM 1517 O O . GLU B 1 19 ? 6.359 -12.922 0.084 1 97.25 19 GLU B O 1
ATOM 1522 N N . ILE B 1 20 ? 5.895 -12.727 2.275 1 96.88 20 ILE B N 1
ATOM 1523 C CA . ILE B 1 20 ? 7.035 -11.867 2.572 1 96.88 20 ILE B CA 1
ATOM 1524 C C . ILE B 1 20 ? 8.148 -12.688 3.225 1 96.88 20 ILE B C 1
ATOM 1526 O O . ILE B 1 20 ? 7.895 -13.445 4.16 1 96.88 20 ILE B O 1
ATOM 1530 N N . ARG B 1 21 ? 9.281 -12.555 2.678 1 94.81 21 ARG B N 1
ATOM 1531 C CA . ARG B 1 21 ? 10.477 -13.109 3.311 1 94.81 21 ARG B CA 1
ATOM 1532 C C . ARG B 1 21 ? 11.445 -12 3.725 1 94.81 21 ARG B C 1
ATOM 1534 O O . ARG B 1 21 ? 11.617 -11.023 2.996 1 94.81 21 ARG B O 1
ATOM 1541 N N . ILE B 1 22 ? 11.914 -12.172 4.93 1 89.5 22 ILE B N 1
ATOM 1542 C CA . ILE B 1 22 ? 12.828 -11.172 5.465 1 89.5 22 ILE B CA 1
ATOM 1543 C C . ILE B 1 22 ? 14.266 -11.688 5.375 1 89.5 22 ILE B C 1
ATOM 1545 O O . ILE B 1 22 ? 14.586 -12.75 5.91 1 89.5 22 ILE B O 1
ATOM 1549 N N . HIS B 1 23 ? 14.992 -10.945 4.648 1 82.44 23 HIS B N 1
ATOM 1550 C CA . HIS B 1 23 ? 16.422 -11.234 4.547 1 82.44 23 HIS B CA 1
ATOM 1551 C C . HIS B 1 23 ? 17.234 -10.266 5.395 1 82.44 23 HIS B C 1
ATOM 1553 O O . HIS B 1 23 ? 16.953 -9.062 5.422 1 82.44 23 HIS B O 1
ATOM 1559 N N . PRO B 1 24 ? 18.141 -10.773 6.102 1 75.06 24 PRO B N 1
ATOM 1560 C CA . PRO B 1 24 ? 18.938 -9.922 6.984 1 75.06 24 PRO B CA 1
ATOM 1561 C C . PRO B 1 24 ? 19.594 -8.758 6.246 1 75.06 24 PRO B C 1
ATOM 1563 O O . PRO B 1 24 ? 19.672 -7.648 6.785 1 75.06 24 PRO B O 1
ATOM 1566 N N . ALA B 1 25 ? 19.969 -8.914 5.016 1 68.06 25 ALA B N 1
ATOM 1567 C CA . ALA B 1 25 ? 20.703 -7.887 4.281 1 68.06 25 ALA B CA 1
ATOM 1568 C C . ALA B 1 25 ? 19.75 -7.066 3.402 1 68.06 25 ALA B C 1
ATOM 1570 O O . ALA B 1 25 ? 19.859 -5.84 3.342 1 68.06 25 ALA B O 1
ATOM 1571 N N . LYS B 1 26 ? 18.781 -7.719 2.746 1 69.56 26 LYS B N 1
ATOM 1572 C CA . LYS B 1 26 ? 17.984 -7.066 1.711 1 69.56 26 LYS B CA 1
ATOM 1573 C C . LYS B 1 26 ? 16.656 -6.559 2.275 1 69.56 26 LYS B C 1
ATOM 1575 O O . LYS B 1 26 ? 15.953 -5.793 1.618 1 69.56 26 LYS B O 1
ATOM 1580 N N . GLY B 1 27 ? 16.422 -6.961 3.498 1 82.44 27 GLY B N 1
ATOM 1581 C CA . GLY B 1 27 ? 15.141 -6.559 4.051 1 82.44 27 GLY B CA 1
ATOM 1582 C C . GLY B 1 27 ? 13.992 -7.426 3.578 1 82.44 27 GLY B C 1
ATOM 1583 O O . GLY B 1 27 ? 14.148 -8.641 3.404 1 82.44 27 GLY B O 1
ATOM 1584 N N . ARG B 1 28 ? 12.852 -6.836 3.408 1 91.62 28 ARG B N 1
ATOM 1585 C CA . ARG B 1 28 ? 11.648 -7.578 3.039 1 91.62 28 ARG B CA 1
ATOM 1586 C C . ARG B 1 28 ? 11.57 -7.773 1.528 1 91.62 28 ARG B C 1
ATOM 1588 O O . ARG B 1 28 ? 11.938 -6.879 0.763 1 91.62 28 ARG B O 1
ATOM 1595 N N . GLY B 1 29 ? 11.18 -9.008 1.109 1 94.44 29 GLY B N 1
ATOM 1596 C CA . GLY B 1 29 ? 10.914 -9.305 -0.288 1 94.44 29 GLY B CA 1
ATOM 1597 C C . GLY B 1 29 ? 9.602 -10.031 -0.504 1 94.44 29 GLY B C 1
ATOM 1598 O O . GLY B 1 29 ? 9.164 -10.797 0.353 1 94.44 29 GLY B O 1
ATOM 1599 N N . VAL B 1 30 ? 9.008 -9.789 -1.663 1 97.75 30 VAL B N 1
ATOM 1600 C CA . VAL B 1 30 ? 7.77 -10.477 -2.027 1 97.75 30 VAL B CA 1
ATOM 1601 C C . VAL B 1 30 ? 8.094 -11.727 -2.846 1 97.75 30 VAL B C 1
ATOM 1603 O O . VAL B 1 30 ? 8.773 -11.648 -3.869 1 97.75 30 VAL B O 1
ATOM 1606 N N . HIS B 1 31 ? 7.59 -12.852 -2.361 1 98.06 31 HIS B N 1
ATOM 1607 C CA . HIS B 1 31 ? 7.836 -14.117 -3.041 1 98.06 31 HIS B CA 1
ATOM 1608 C C . HIS B 1 31 ? 6.527 -14.789 -3.449 1 98.06 31 HIS B C 1
ATOM 1610 O O . HIS B 1 31 ? 5.523 -14.68 -2.744 1 98.06 31 HIS B O 1
ATOM 1616 N N . ALA B 1 32 ? 6.598 -15.508 -4.559 1 98.56 32 ALA B N 1
ATOM 1617 C CA . ALA B 1 32 ? 5.4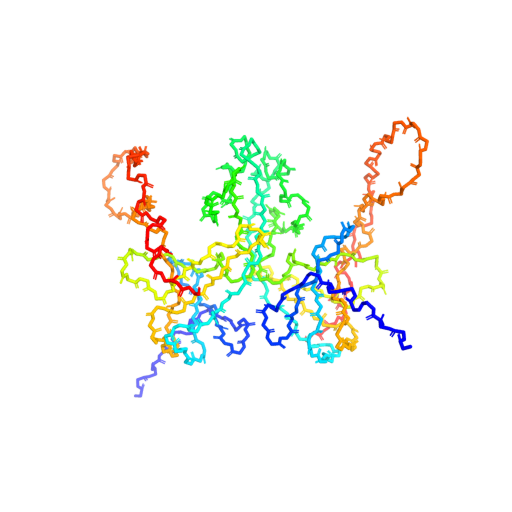22 -16.188 -5.094 1 98.56 32 ALA B CA 1
ATOM 1618 C C . ALA B 1 32 ? 5.094 -17.438 -4.277 1 98.56 32 ALA B C 1
ATOM 1620 O O . ALA B 1 32 ? 5.98 -18.25 -3.998 1 98.56 32 ALA B O 1
ATOM 1621 N N . LYS B 1 33 ? 3.77 -17.625 -3.979 1 98.12 33 LYS B N 1
ATOM 1622 C CA . LYS B 1 33 ? 3.299 -18.844 -3.328 1 98.12 33 LYS B CA 1
ATOM 1623 C C . LYS B 1 33 ? 2.58 -19.75 -4.32 1 98.12 33 LYS B C 1
ATOM 1625 O O . LYS B 1 33 ? 2.137 -20.844 -3.961 1 98.12 33 LYS B O 1
ATOM 1630 N N . ARG B 1 34 ? 2.4 -19.25 -5.477 1 98.44 34 ARG B N 1
ATOM 1631 C CA . ARG B 1 34 ? 1.848 -20 -6.594 1 98.44 34 ARG B CA 1
ATOM 1632 C C . ARG B 1 34 ? 2.568 -19.672 -7.895 1 98.44 34 ARG B C 1
ATOM 1634 O O . ARG B 1 34 ? 3.34 -18.703 -7.953 1 98.44 34 ARG B O 1
ATOM 1641 N N . LYS B 1 35 ? 2.297 -20.469 -8.898 1 98.69 35 LYS B N 1
ATOM 1642 C CA . LYS B 1 35 ? 2.844 -20.172 -10.219 1 98.69 35 LYS B CA 1
ATOM 1643 C C . LYS B 1 35 ? 2.119 -19 -10.859 1 98.69 35 LYS B C 1
ATOM 1645 O O . LYS B 1 35 ? 0.894 -18.891 -10.773 1 98.69 35 LYS B O 1
ATOM 1650 N N . PHE B 1 36 ? 2.91 -18.156 -11.516 1 98.69 36 PHE B N 1
ATOM 1651 C CA . PHE B 1 36 ? 2.373 -17.094 -12.352 1 98.69 36 PHE B CA 1
ATOM 1652 C C . PHE B 1 36 ? 2.838 -17.25 -13.797 1 98.69 36 PHE B C 1
ATOM 1654 O O . PHE B 1 36 ? 4.008 -17.562 -14.047 1 98.69 36 PHE B O 1
ATOM 1661 N N . LEU B 1 37 ? 1.934 -17.031 -14.68 1 98.75 37 LEU B N 1
ATOM 1662 C CA . LEU B 1 37 ? 2.291 -17.109 -16.094 1 98.75 37 LEU B CA 1
ATOM 1663 C C . LEU B 1 37 ? 2.715 -15.75 -16.625 1 98.75 37 LEU B C 1
ATOM 1665 O O . LEU B 1 37 ? 2.334 -14.719 -16.078 1 98.75 37 LEU B O 1
ATOM 1669 N N . LYS B 1 38 ? 3.521 -15.781 -17.672 1 98.44 38 LYS B N 1
ATOM 1670 C CA . LYS B 1 38 ? 3.896 -14.539 -18.344 1 98.44 38 LYS B CA 1
ATOM 1671 C C . LYS B 1 38 ? 2.662 -13.719 -18.703 1 98.44 38 LYS B C 1
ATOM 1673 O O . LYS B 1 38 ? 1.683 -14.258 -19.219 1 98.44 38 LYS B O 1
ATOM 1678 N N . GLY B 1 39 ? 2.715 -12.438 -18.344 1 98.19 39 GLY B N 1
ATOM 1679 C CA . GLY B 1 39 ? 1.658 -11.516 -18.719 1 98.19 39 GLY B CA 1
ATOM 1680 C C . GLY B 1 39 ? 0.542 -11.43 -17.703 1 98.19 39 GLY B C 1
ATOM 1681 O O . GLY B 1 39 ? -0.402 -10.656 -17.859 1 98.19 39 GLY B O 1
ATOM 1682 N N . GLU B 1 40 ? 0.621 -12.234 -16.688 1 98.31 40 GLU B N 1
ATOM 1683 C CA . GLU B 1 40 ? -0.398 -12.211 -15.633 1 98.31 40 GLU B CA 1
ATOM 1684 C C . GLU B 1 40 ? -0.283 -10.953 -14.781 1 98.31 40 GLU B C 1
ATOM 1686 O O . GLU B 1 40 ? 0.822 -10.523 -14.438 1 98.31 40 GLU B O 1
ATOM 1691 N N . VAL B 1 41 ? -1.446 -10.344 -14.445 1 97.81 41 VAL B N 1
ATOM 1692 C CA . VAL B 1 41 ? -1.461 -9.203 -13.531 1 97.81 41 VAL B CA 1
ATOM 1693 C C . VAL B 1 41 ? -1.154 -9.68 -12.109 1 97.81 41 VAL B C 1
ATOM 1695 O O . VAL B 1 41 ? -1.819 -10.578 -11.594 1 97.81 41 VAL B O 1
ATOM 1698 N N . VAL B 1 42 ? -0.183 -9.086 -11.531 1 98.06 42 VAL B N 1
ATOM 1699 C CA . VAL B 1 42 ? 0.266 -9.445 -10.195 1 98.06 42 VAL B CA 1
ATOM 1700 C C . VAL B 1 42 ? -0.377 -8.523 -9.164 1 98.06 42 VAL B C 1
ATOM 1702 O O . VAL B 1 42 ? -0.759 -8.969 -8.078 1 98.06 42 VAL B O 1
ATOM 1705 N N . SER B 1 43 ? -0.485 -7.281 -9.516 1 97.25 43 SER B N 1
ATOM 1706 C CA . SER B 1 43 ? -1.021 -6.293 -8.578 1 97.25 43 SER B CA 1
ATOM 1707 C C . SER B 1 43 ? -1.531 -5.059 -9.32 1 97.25 43 SER B C 1
ATOM 1709 O O . SER B 1 43 ? -0.916 -4.609 -10.289 1 97.25 43 SER B O 1
ATOM 1711 N N . ILE B 1 44 ? -2.658 -4.605 -8.891 1 97.38 44 ILE B N 1
ATOM 1712 C CA . ILE B 1 44 ? -3.135 -3.252 -9.156 1 97.38 44 ILE B CA 1
ATOM 1713 C C . ILE B 1 44 ? -2.957 -2.389 -7.906 1 97.38 44 ILE B C 1
ATOM 1715 O O . ILE B 1 44 ? -3.549 -2.668 -6.863 1 97.38 44 ILE B O 1
ATOM 1719 N N . SER B 1 45 ? -2.117 -1.363 -8.055 1 97.62 45 SER B N 1
ATOM 1720 C CA . SER B 1 45 ? -1.758 -0.564 -6.883 1 97.62 45 SER B CA 1
ATOM 1721 C C . SER B 1 45 ? -2.209 0.883 -7.043 1 97.62 45 SER B C 1
ATOM 1723 O O . SER B 1 45 ? -1.605 1.646 -7.801 1 97.62 45 SER B O 1
ATOM 1725 N N . PRO B 1 46 ? -3.275 1.252 -6.32 1 97.38 46 PRO B N 1
ATOM 1726 C CA . PRO B 1 46 ? -3.535 2.691 -6.242 1 97.38 46 PRO B CA 1
ATOM 1727 C C . PRO B 1 46 ? -2.354 3.475 -5.676 1 97.38 46 PRO B C 1
ATOM 1729 O O . PRO B 1 46 ? -1.518 2.91 -4.965 1 97.38 46 PRO B O 1
ATOM 1732 N N . ILE B 1 47 ? -2.307 4.801 -6.059 1 97.31 47 ILE B N 1
ATOM 1733 C CA . ILE B 1 47 ? -1.134 5.547 -5.617 1 97.31 47 ILE B CA 1
ATOM 1734 C C . ILE B 1 47 ? -1.559 6.652 -4.652 1 97.31 47 ILE B C 1
ATOM 1736 O O . ILE B 1 47 ? -2.727 7.047 -4.629 1 97.31 47 ILE B O 1
ATOM 1740 N N . LEU B 1 48 ? -0.674 7.023 -3.76 1 97.06 48 LEU B N 1
ATOM 1741 C CA . LEU B 1 48 ? -0.712 8.297 -3.043 1 97.06 48 LEU B CA 1
ATOM 1742 C C . LEU B 1 48 ? 0.139 9.344 -3.748 1 97.06 48 LEU B C 1
ATOM 1744 O O . LEU B 1 48 ? 1.334 9.133 -3.971 1 97.06 48 LEU B O 1
ATOM 1748 N N . PHE B 1 49 ? -0.509 10.438 -4.082 1 97.19 49 PHE B N 1
ATOM 1749 C CA . PHE B 1 49 ? 0.146 11.477 -4.867 1 97.19 49 PHE B CA 1
ATOM 1750 C C . PHE B 1 49 ? 0.714 12.562 -3.963 1 97.19 49 PHE B C 1
ATOM 1752 O O . PHE B 1 49 ? 0.055 12.992 -3.016 1 97.19 49 PHE B O 1
ATOM 1759 N N . PHE B 1 50 ? 1.955 12.969 -4.242 1 97.56 50 PHE B N 1
ATOM 1760 C CA . PHE B 1 50 ? 2.631 14.07 -3.578 1 97.56 50 PHE B CA 1
ATOM 1761 C C . PHE B 1 50 ? 3.006 15.156 -4.578 1 97.56 50 PHE B C 1
ATOM 1763 O O . PHE B 1 50 ? 3.902 14.969 -5.402 1 97.56 50 PHE B O 1
ATOM 1770 N N . PRO B 1 51 ? 2.404 16.297 -4.438 1 98.19 51 PRO B N 1
ATOM 1771 C CA . PRO B 1 51 ? 2.723 17.375 -5.383 1 98.19 51 PRO B CA 1
ATOM 1772 C C . PRO B 1 51 ? 4.184 17.812 -5.316 1 98.19 51 PRO B C 1
ATOM 1774 O O . PRO B 1 51 ? 4.809 17.734 -4.254 1 98.19 51 PRO B O 1
ATOM 1777 N N . ASN B 1 52 ? 4.691 18.328 -6.414 1 97.94 52 ASN B N 1
ATOM 1778 C CA . ASN B 1 52 ? 6.102 18.688 -6.547 1 97.94 52 ASN B CA 1
ATOM 1779 C C . ASN B 1 52 ? 6.559 19.594 -5.418 1 97.94 52 ASN B C 1
ATOM 1781 O O . ASN B 1 52 ? 7.605 19.375 -4.812 1 97.94 52 ASN B O 1
ATOM 1785 N N . ASP B 1 53 ? 5.855 20.641 -5.156 1 98 53 ASP B N 1
ATOM 1786 C CA . ASP B 1 53 ? 6.258 21.609 -4.137 1 98 53 ASP B CA 1
ATOM 1787 C C . ASP B 1 53 ? 6.375 20.953 -2.766 1 98 53 ASP B C 1
ATOM 1789 O O . ASP B 1 53 ? 7.375 21.125 -2.068 1 98 53 ASP B O 1
ATOM 1793 N N . GLU B 1 54 ? 5.383 20.188 -2.463 1 97.31 54 GLU B N 1
ATOM 1794 C CA . GLU B 1 54 ? 5.375 19.438 -1.203 1 97.31 54 GLU B CA 1
ATOM 1795 C C . GLU B 1 54 ? 6.539 18.469 -1.131 1 97.31 54 GLU B C 1
ATOM 1797 O O . GLU B 1 54 ? 7.191 18.344 -0.091 1 97.31 54 GLU B O 1
ATOM 1802 N N . TYR B 1 55 ? 6.754 17.797 -2.182 1 96.56 55 TYR B N 1
ATOM 1803 C CA . TYR B 1 55 ? 7.785 16.766 -2.207 1 96.56 55 TYR B CA 1
ATOM 1804 C C . TYR B 1 55 ? 9.172 17.391 -2.102 1 96.56 55 TYR B C 1
ATOM 1806 O O . TYR B 1 55 ? 10.023 16.891 -1.35 1 96.56 55 TYR B O 1
ATOM 1814 N N . GLU B 1 56 ? 9.406 18.453 -2.764 1 97.38 56 GLU B N 1
ATOM 1815 C CA . GLU B 1 56 ? 10.703 19.125 -2.773 1 97.38 56 GLU B CA 1
ATOM 1816 C C . GLU B 1 56 ? 11.008 19.75 -1.415 1 97.38 56 GLU B C 1
ATOM 1818 O O . GLU B 1 56 ? 12.164 19.781 -0.989 1 97.38 56 GLU B O 1
ATOM 1823 N N . THR B 1 57 ? 10.008 20.125 -0.775 1 98.06 57 THR B N 1
ATOM 1824 C CA . THR B 1 57 ? 10.211 20.844 0.473 1 98.06 57 THR B CA 1
ATOM 1825 C C . THR B 1 57 ? 10.211 19.891 1.662 1 98.06 57 THR B C 1
ATOM 1827 O O . THR B 1 57 ? 10.898 20.141 2.656 1 98.06 57 THR B O 1
ATOM 1830 N N . HIS B 1 58 ? 9.5 18.781 1.549 1 98.38 58 HIS B N 1
ATOM 1831 C CA . HIS B 1 58 ? 9.328 17.938 2.725 1 98.38 58 HIS B CA 1
ATOM 1832 C C . HIS B 1 58 ? 9.516 16.469 2.379 1 98.38 58 HIS B C 1
ATOM 1834 O O . HIS B 1 58 ? 10.32 15.773 3.004 1 98.38 58 HIS B O 1
ATOM 1840 N N . GLY B 1 59 ? 8.844 15.984 1.312 1 97.38 59 GLY B N 1
ATOM 1841 C CA . GLY B 1 59 ? 8.75 14.562 0.995 1 97.38 59 GLY B CA 1
ATOM 1842 C C . GLY B 1 59 ? 10.102 13.906 0.794 1 97.38 59 GLY B C 1
ATOM 1843 O O . GLY B 1 59 ? 10.344 12.812 1.298 1 97.38 59 GLY B O 1
ATOM 1844 N N . LYS B 1 60 ? 10.961 14.625 0.091 1 96.62 60 LYS B N 1
ATOM 1845 C CA . LYS B 1 60 ? 12.242 14.031 -0.276 1 96.62 60 LYS B CA 1
ATOM 1846 C C . LYS B 1 60 ? 13.141 13.852 0.949 1 96.62 60 LYS B C 1
ATOM 1848 O O . LYS B 1 60 ? 14.148 13.156 0.887 1 96.62 60 LYS B O 1
ATOM 1853 N N . TYR B 1 61 ? 12.789 14.406 2.068 1 97.75 61 TYR B N 1
ATOM 1854 C CA . TYR B 1 61 ? 13.578 14.32 3.289 1 97.75 61 TYR B CA 1
ATOM 1855 C C . TYR B 1 61 ? 13.023 13.25 4.223 1 97.75 61 TYR B C 1
ATOM 1857 O O . TYR B 1 61 ? 13.453 13.141 5.375 1 97.75 61 TYR B O 1
ATOM 1865 N N . THR B 1 62 ? 12.102 12.438 3.756 1 97 62 THR B N 1
ATOM 1866 C CA . THR B 1 62 ? 11.539 11.32 4.504 1 97 62 THR B CA 1
ATOM 1867 C C . THR B 1 62 ? 11.875 9.992 3.826 1 97 62 THR B C 1
ATOM 1869 O O . THR B 1 62 ? 12.453 9.977 2.736 1 97 62 THR B O 1
ATOM 1872 N N . GLN B 1 63 ? 11.406 8.859 4.449 1 94.19 63 GLN B N 1
ATOM 1873 C CA . GLN B 1 63 ? 11.555 7.512 3.896 1 94.19 63 GLN B CA 1
ATOM 1874 C C . GLN B 1 63 ? 10.883 7.402 2.529 1 94.19 63 GLN B C 1
ATOM 1876 O O . GLN B 1 63 ? 11.234 6.535 1.729 1 94.19 63 GLN B O 1
ATOM 1881 N N . LEU B 1 64 ? 10.039 8.336 2.207 1 94.81 64 LEU B N 1
ATOM 1882 C CA . LEU B 1 64 ? 9.281 8.289 0.958 1 94.81 64 LEU B CA 1
ATOM 1883 C C . LEU B 1 64 ? 10.227 8.297 -0.242 1 94.81 64 LEU B C 1
ATOM 1885 O O . LEU B 1 64 ? 9.906 7.73 -1.29 1 94.81 64 LEU B O 1
ATOM 1889 N N . ASP B 1 65 ? 11.32 8.93 -0.1 1 93.56 65 ASP B N 1
ATOM 1890 C CA . ASP B 1 65 ? 12.219 9.18 -1.226 1 93.56 65 ASP B CA 1
ATOM 1891 C C . ASP B 1 65 ? 12.727 7.867 -1.821 1 93.56 65 ASP B C 1
ATOM 1893 O O . ASP B 1 65 ? 13.109 7.82 -2.99 1 93.56 65 ASP B O 1
ATOM 1897 N N . ASP B 1 66 ? 12.664 6.82 -1.111 1 90.31 66 ASP B N 1
ATOM 1898 C CA . ASP B 1 66 ? 13.148 5.523 -1.57 1 90.31 66 ASP B CA 1
ATOM 1899 C C . ASP B 1 66 ? 12.016 4.707 -2.193 1 90.31 66 ASP B C 1
ATOM 1901 O O . ASP B 1 66 ? 12.258 3.639 -2.762 1 90.31 66 ASP B O 1
ATOM 1905 N N . TYR B 1 67 ? 10.789 5.23 -2.139 1 94 67 TYR B N 1
ATOM 1906 C CA . TYR B 1 67 ? 9.648 4.375 -2.471 1 94 67 TYR B CA 1
ATOM 1907 C C . TYR B 1 67 ? 8.781 5.016 -3.549 1 94 67 TYR B C 1
ATOM 1909 O O . TYR B 1 67 ? 7.836 4.395 -4.039 1 94 67 TYR B O 1
ATOM 1917 N N . THR B 1 68 ? 9.133 6.184 -3.959 1 95.19 68 THR B N 1
ATOM 1918 C CA . THR B 1 68 ? 8.188 6.875 -4.824 1 95.19 68 THR B CA 1
ATOM 1919 C C . THR B 1 68 ? 8.594 6.734 -6.289 1 95.19 68 THR B C 1
ATOM 1921 O O . THR B 1 68 ? 9.781 6.594 -6.602 1 95.19 68 THR B O 1
ATOM 1924 N N . TYR B 1 69 ? 7.582 6.852 -7.133 1 93.5 69 TYR B N 1
ATOM 1925 C CA . TYR B 1 69 ? 7.684 6.965 -8.586 1 93.5 69 TYR B CA 1
ATOM 1926 C C . TYR B 1 69 ? 7.535 8.414 -9.031 1 93.5 69 TYR B C 1
ATOM 1928 O O . TYR B 1 69 ? 6.793 9.188 -8.422 1 93.5 69 TYR B O 1
ATOM 1936 N N . LYS B 1 70 ? 8.258 8.734 -10.125 1 93.38 70 LYS B N 1
ATOM 1937 C CA . LYS B 1 70 ? 7.922 10.008 -10.766 1 93.38 70 LYS B CA 1
ATOM 1938 C C . LYS B 1 70 ? 6.504 9.984 -11.328 1 93.38 70 LYS B C 1
ATOM 1940 O O . LYS B 1 70 ? 6.074 8.984 -11.906 1 93.38 70 LYS B O 1
ATOM 1945 N N . TRP B 1 71 ? 5.852 11.039 -11.141 1 95.38 71 TRP B N 1
ATOM 1946 C CA . TRP B 1 71 ? 4.469 11.211 -11.57 1 95.38 71 TRP B CA 1
ATOM 1947 C C . TRP B 1 71 ? 4.238 12.617 -12.117 1 95.38 71 TRP B C 1
ATOM 1949 O O . TRP B 1 71 ? 4.871 13.57 -11.664 1 95.38 71 TRP B O 1
ATOM 1959 N N . PRO B 1 72 ? 3.406 12.711 -13.188 1 96.44 72 PRO B N 1
ATOM 1960 C CA . PRO B 1 72 ? 3.113 14.07 -13.633 1 96.44 72 PRO B CA 1
ATOM 1961 C C . PRO B 1 72 ? 2.705 14.992 -12.484 1 96.44 72 PRO B C 1
ATOM 1963 O O . PRO B 1 72 ? 1.715 14.727 -11.797 1 96.44 72 PRO B O 1
ATOM 1966 N N . GLY B 1 73 ? 3.492 16.031 -12.297 1 97.44 73 GLY B N 1
ATOM 1967 C CA . GLY B 1 73 ? 3.182 17.031 -11.289 1 97.44 73 GLY B CA 1
ATOM 1968 C C . GLY B 1 73 ? 3.75 16.688 -9.922 1 97.44 73 GLY B C 1
ATOM 1969 O O . GLY B 1 73 ? 3.545 17.438 -8.961 1 97.44 73 GLY B O 1
ATOM 1970 N N . GLY B 1 74 ? 4.449 15.578 -9.82 1 97.56 74 GLY B N 1
ATOM 1971 C CA . GLY B 1 74 ? 5.012 15.227 -8.523 1 97.56 74 GLY B CA 1
ATOM 1972 C C . GLY B 1 74 ? 5.488 13.789 -8.453 1 97.56 74 GLY B C 1
ATOM 1973 O O . GLY B 1 74 ? 6.188 13.312 -9.352 1 97.56 74 GLY B O 1
ATOM 1974 N N . PHE B 1 75 ? 5.215 13.172 -7.328 1 96.69 75 PHE B N 1
ATOM 1975 C CA . PHE B 1 75 ? 5.66 11.812 -7.043 1 96.69 75 PHE B CA 1
ATOM 1976 C C . PHE B 1 75 ? 4.508 10.969 -6.52 1 96.69 75 PHE B C 1
ATOM 1978 O O . PHE B 1 75 ? 3.518 11.5 -6.016 1 96.69 75 PHE B O 1
ATOM 1985 N N . ALA B 1 76 ? 4.633 9.695 -6.727 1 97.56 76 ALA B N 1
ATOM 1986 C CA . ALA B 1 76 ? 3.57 8.773 -6.32 1 97.56 76 ALA B CA 1
ATOM 1987 C C . ALA B 1 76 ? 4.133 7.605 -5.52 1 97.56 76 ALA B C 1
ATOM 1989 O O . ALA B 1 76 ? 5.16 7.031 -5.883 1 97.56 76 ALA B O 1
ATOM 1990 N N . LEU B 1 77 ? 3.486 7.305 -4.41 1 97.81 77 LEU B N 1
ATOM 1991 C CA . LEU B 1 77 ? 3.74 6.074 -3.668 1 97.81 77 LEU B CA 1
ATOM 1992 C C . LEU B 1 77 ? 2.719 5 -4.027 1 97.81 77 LEU B C 1
ATOM 1994 O O . LEU B 1 77 ? 1.511 5.234 -3.939 1 97.81 77 LEU B O 1
ATOM 1998 N N . ALA B 1 78 ? 3.25 3.889 -4.484 1 97.75 78 ALA B N 1
ATOM 1999 C CA . ALA B 1 78 ? 2.35 2.783 -4.797 1 97.75 78 ALA B CA 1
ATOM 2000 C C . ALA B 1 78 ? 1.849 2.105 -3.523 1 97.75 78 ALA B C 1
ATOM 2002 O O . ALA B 1 78 ? 2.645 1.688 -2.68 1 97.75 78 ALA B O 1
ATOM 2003 N N . LEU B 1 79 ? 0.556 2.057 -3.391 1 97.44 79 LEU B N 1
ATOM 2004 C CA . LEU B 1 79 ? -0.02 1.238 -2.33 1 97.44 79 LEU B CA 1
ATOM 2005 C C . LEU B 1 79 ? -0.181 -0.208 -2.787 1 97.44 79 LEU B C 1
ATOM 2007 O O . LEU B 1 79 ? 0.424 -0.621 -3.779 1 97.44 79 LEU B O 1
ATOM 2011 N N . GLY B 1 80 ? -0.889 -1.096 -2.117 1 96.56 80 GLY B N 1
ATOM 2012 C CA . GLY B 1 80 ? -0.884 -2.502 -2.49 1 96.56 80 GLY B CA 1
ATOM 2013 C C . GLY B 1 80 ? 0.478 -3.152 -2.342 1 96.56 80 GLY B C 1
ATOM 2014 O O . GLY B 1 80 ? 1.149 -2.975 -1.324 1 96.56 80 GLY B O 1
ATOM 2015 N N . LEU B 1 81 ? 0.833 -3.9 -3.445 1 97.56 81 LEU B N 1
ATOM 2016 C CA . LEU B 1 81 ? 2.111 -4.602 -3.385 1 97.56 81 LEU B CA 1
ATOM 2017 C C . LEU B 1 81 ? 3.225 -3.754 -3.99 1 97.56 81 LEU B C 1
ATOM 2019 O O . LEU B 1 81 ? 4.406 -4.074 -3.838 1 97.56 81 LEU B O 1
ATOM 2023 N N . GLY B 1 82 ? 2.904 -2.734 -4.641 1 97.19 82 GLY B N 1
ATOM 2024 C CA . GLY B 1 82 ? 3.84 -2.02 -5.496 1 97.19 82 GLY B CA 1
ATOM 2025 C C . GLY B 1 82 ? 5.086 -1.558 -4.762 1 97.19 82 GLY B C 1
ATOM 2026 O O . GLY B 1 82 ? 6.191 -1.623 -5.301 1 97.19 82 GLY B O 1
ATOM 2027 N N . SER B 1 83 ? 4.938 -1.117 -3.586 1 96.25 83 SER B N 1
ATOM 2028 C CA . SER B 1 83 ? 6.051 -0.562 -2.824 1 96.25 83 SER B CA 1
ATOM 2029 C C . SER B 1 83 ? 6.82 -1.657 -2.094 1 96.25 83 SER B C 1
ATOM 2031 O O . SER B 1 83 ? 7.816 -1.381 -1.42 1 96.25 83 SER B O 1
ATOM 2033 N N . LEU B 1 84 ? 6.422 -2.879 -2.223 1 95.94 84 LEU B N 1
ATOM 2034 C CA . LEU B 1 84 ? 7.062 -3.98 -1.513 1 95.94 84 LEU B CA 1
ATOM 2035 C C . LEU B 1 84 ? 8.039 -4.719 -2.424 1 95.94 84 LEU B C 1
ATOM 2037 O O . LEU B 1 84 ? 8.852 -5.516 -1.953 1 95.94 84 LEU B O 1
ATOM 2041 N N . PHE B 1 85 ? 7.934 -4.484 -3.715 1 95.94 85 PHE B N 1
ATOM 2042 C CA . PHE B 1 85 ? 8.805 -5.195 -4.645 1 95.94 85 PHE B CA 1
ATOM 2043 C C . PHE B 1 85 ? 10.227 -4.66 -4.562 1 95.94 85 PHE B C 1
ATOM 2045 O O . PHE B 1 85 ? 10.453 -3.449 -4.629 1 95.94 85 PHE B O 1
ATOM 2052 N N . ASN B 1 86 ? 11.172 -5.547 -4.426 1 92.69 86 ASN B N 1
ATOM 2053 C CA . ASN B 1 86 ? 12.57 -5.141 -4.504 1 92.69 86 ASN B CA 1
ATOM 2054 C C . ASN B 1 86 ? 12.977 -4.805 -5.934 1 92.69 86 ASN B C 1
ATOM 2056 O O . ASN B 1 86 ? 12.336 -5.242 -6.887 1 92.69 86 ASN B O 1
ATOM 2060 N N . HIS B 1 87 ? 14 -4.051 -5.977 1 92.12 87 HIS B N 1
ATOM 2061 C CA . HIS B 1 87 ? 14.508 -3.639 -7.277 1 92.12 87 HIS B CA 1
ATOM 2062 C C . HIS B 1 87 ? 15.656 -4.539 -7.734 1 92.12 87 HIS B C 1
ATOM 2064 O O . HIS B 1 87 ? 16.484 -4.957 -6.922 1 92.12 87 HIS B O 1
ATOM 2070 N N . GLU B 1 88 ? 15.633 -4.809 -9.008 1 90.69 88 GLU B N 1
ATOM 2071 C CA . GLU B 1 88 ? 16.734 -5.473 -9.695 1 90.69 88 GLU B CA 1
ATOM 2072 C C . GLU B 1 88 ? 17.219 -4.648 -10.891 1 90.69 88 GLU B C 1
ATOM 2074 O O . GLU B 1 88 ? 16.484 -3.805 -11.406 1 90.69 88 GLU B O 1
ATOM 2079 N N . PRO B 1 89 ? 18.5 -4.879 -11.273 1 88.56 89 PRO B N 1
ATOM 2080 C CA . PRO B 1 89 ? 18.953 -4.242 -12.508 1 88.56 89 PRO B CA 1
ATOM 2081 C C . PRO B 1 89 ? 18.062 -4.578 -13.703 1 88.56 89 PRO B C 1
ATOM 2083 O O . PRO B 1 89 ? 17.453 -5.645 -13.742 1 88.56 89 PRO B O 1
ATOM 2086 N N . PHE B 1 90 ? 18.094 -3.674 -14.625 1 87.88 90 PHE B N 1
ATOM 2087 C CA . PHE B 1 90 ? 17.281 -3.857 -15.828 1 87.88 90 PHE B CA 1
ATOM 2088 C C . PHE B 1 90 ? 17.625 -5.176 -16.516 1 87.88 90 PHE B C 1
ATOM 2090 O O . PHE B 1 90 ? 18.797 -5.512 -16.672 1 87.88 90 PHE B O 1
ATOM 2097 N N . GLY B 1 91 ? 16.578 -5.891 -16.844 1 91.62 91 GLY B N 1
ATOM 2098 C CA . GLY B 1 91 ? 16.75 -7.164 -17.531 1 91.62 91 GLY B CA 1
ATOM 2099 C C . GLY B 1 91 ? 16.75 -8.352 -16.578 1 91.62 91 GLY B C 1
ATOM 2100 O O . GLY B 1 91 ? 16.609 -9.492 -17.016 1 91.62 91 GLY B O 1
ATOM 2101 N N . ARG B 1 92 ? 16.922 -8.055 -15.305 1 94.94 92 ARG B N 1
ATOM 2102 C CA . ARG B 1 92 ? 16.969 -9.141 -14.336 1 94.94 92 ARG B CA 1
ATOM 2103 C C . ARG B 1 92 ? 15.656 -9.25 -13.562 1 94.94 92 ARG B C 1
ATOM 2105 O O . ARG B 1 92 ? 15.391 -10.258 -12.906 1 94.94 92 ARG B O 1
ATOM 2112 N N . GLN B 1 93 ? 14.891 -8.219 -13.734 1 97 93 GLN B N 1
ATOM 2113 C CA . GLN B 1 93 ? 13.602 -8.219 -13.039 1 97 93 GLN B CA 1
ATOM 2114 C C . GLN B 1 93 ? 12.617 -9.172 -13.711 1 97 93 GLN B C 1
ATOM 2116 O O . GLN B 1 93 ? 12.828 -9.594 -14.852 1 97 93 GLN B O 1
ATOM 2121 N N . ASN B 1 94 ? 11.555 -9.57 -12.93 1 98.25 94 ASN B N 1
ATOM 2122 C CA . ASN B 1 94 ? 10.57 -10.477 -13.508 1 98.25 94 ASN B CA 1
ATOM 2123 C C . ASN B 1 94 ? 9.18 -9.859 -13.531 1 98.25 94 ASN B C 1
ATOM 2125 O O . ASN B 1 94 ? 8.227 -10.477 -14.008 1 98.25 94 ASN B O 1
ATOM 2129 N N . LEU B 1 95 ? 9.078 -8.602 -13.062 1 98.19 95 LEU B N 1
ATOM 2130 C CA . LEU B 1 95 ? 7.848 -7.82 -13.195 1 98.19 95 LEU B CA 1
ATOM 2131 C C . LEU B 1 95 ? 8.086 -6.566 -14.031 1 98.19 95 LEU B C 1
ATOM 2133 O O . LEU B 1 95 ? 9.148 -5.945 -13.938 1 98.19 95 LEU B O 1
ATOM 2137 N N . GLY B 1 96 ? 7.082 -6.262 -14.844 1 96.25 96 GLY B N 1
ATOM 2138 C CA . GLY B 1 96 ? 6.934 -4.926 -15.398 1 96.25 96 GLY B CA 1
ATOM 2139 C C . GLY B 1 96 ? 5.828 -4.125 -14.727 1 96.25 96 GLY B C 1
ATOM 2140 O O . GLY B 1 96 ? 5.078 -4.66 -13.906 1 96.25 96 GLY B O 1
ATOM 2141 N N . PHE B 1 97 ? 5.852 -2.826 -15 1 95.56 97 PHE B N 1
ATOM 2142 C CA . PHE B 1 97 ? 4.75 -2.025 -14.469 1 95.56 97 PHE B CA 1
ATOM 2143 C C . PHE B 1 97 ? 4.348 -0.94 -15.461 1 95.56 97 PHE B C 1
ATOM 2145 O O . PHE B 1 97 ? 5.16 -0.512 -16.281 1 95.56 97 PHE B O 1
ATOM 2152 N N . THR B 1 98 ? 3.074 -0.606 -15.406 1 95.31 98 THR B N 1
ATOM 2153 C CA . THR B 1 98 ? 2.484 0.455 -16.219 1 95.31 98 THR B CA 1
ATOM 2154 C C . THR B 1 98 ? 1.738 1.455 -15.336 1 95.31 98 THR B C 1
ATOM 2156 O O . THR B 1 98 ? 0.931 1.064 -14.492 1 95.31 98 THR B O 1
ATOM 2159 N N . ARG B 1 99 ? 2.098 2.73 -15.555 1 95.31 99 ARG B N 1
ATOM 2160 C CA . ARG B 1 99 ? 1.387 3.787 -14.836 1 95.31 99 ARG B CA 1
ATOM 2161 C C . ARG B 1 99 ? 0.109 4.18 -15.57 1 95.31 99 ARG B C 1
ATOM 2163 O O . ARG B 1 99 ? 0.146 4.516 -16.766 1 95.31 99 ARG B O 1
ATOM 2170 N N . TYR B 1 100 ? -0.981 4.098 -14.859 1 94.25 100 TYR B N 1
ATOM 2171 C CA . TYR B 1 100 ? -2.242 4.637 -15.352 1 94.25 100 TYR B CA 1
ATOM 2172 C C . TYR B 1 100 ? -2.566 5.969 -14.688 1 94.25 100 TYR B C 1
ATOM 2174 O O . TYR B 1 100 ? -3.236 6.004 -13.656 1 94.25 100 TYR B O 1
ATOM 2182 N N . ILE B 1 101 ? -2.154 7.027 -15.352 1 94.94 101 ILE B N 1
ATOM 2183 C CA . ILE B 1 101 ? -2.139 8.367 -14.773 1 94.94 101 ILE B CA 1
ATOM 2184 C C . ILE B 1 101 ? -3.566 8.82 -14.477 1 94.94 101 ILE B C 1
ATOM 2186 O O . ILE B 1 101 ? -3.861 9.281 -13.375 1 94.94 101 ILE B O 1
ATOM 2190 N N . GLU B 1 102 ? -4.484 8.609 -15.367 1 91.25 102 GLU B N 1
ATOM 2191 C CA . GLU B 1 102 ? -5.855 9.086 -15.227 1 91.25 102 GLU B CA 1
ATOM 2192 C C . GLU B 1 102 ? -6.59 8.344 -14.117 1 91.25 102 GLU B C 1
ATOM 2194 O O . GLU B 1 102 ? -7.48 8.891 -13.469 1 91.25 102 GLU B O 1
ATOM 2199 N N . LYS B 1 103 ? -6.176 7.086 -13.867 1 90.69 103 LYS B N 1
ATOM 2200 C CA . LYS B 1 103 ? -6.848 6.258 -12.875 1 90.69 103 LYS B CA 1
ATOM 2201 C C . LYS B 1 103 ? -6.086 6.258 -11.547 1 90.69 103 LYS B C 1
ATOM 2203 O O . LYS B 1 103 ? -6.527 5.652 -10.57 1 90.69 103 LYS B O 1
ATOM 2208 N N . SER B 1 104 ? -4.957 6.902 -11.516 1 94.38 104 SER B N 1
ATOM 2209 C CA . SER B 1 104 ? -4.113 7 -10.328 1 94.38 104 SER B CA 1
ATOM 2210 C C . SER B 1 104 ? -3.771 5.621 -9.773 1 94.38 104 SER B C 1
ATOM 2212 O O . SER B 1 104 ? -3.939 5.367 -8.578 1 94.38 104 SER B O 1
ATOM 2214 N N . LEU B 1 105 ? -3.32 4.766 -10.68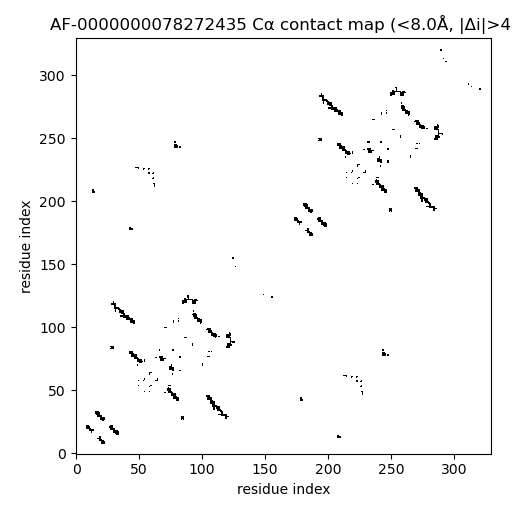8 1 96.19 105 LEU B N 1
ATOM 2215 C CA . LEU B 1 105 ? -2.881 3.445 -10.25 1 96.19 105 LEU B CA 1
ATOM 2216 C C . LEU B 1 105 ? -1.722 2.943 -11.109 1 96.19 105 LEU B C 1
ATOM 2218 O O . LEU B 1 105 ? -1.465 3.48 -12.188 1 96.19 105 LEU B O 1
ATOM 2222 N N . ILE B 1 106 ? -0.965 1.985 -10.562 1 96.75 106 ILE B N 1
ATOM 2223 C CA . ILE B 1 106 ? 0.103 1.276 -11.258 1 96.75 106 ILE B CA 1
ATOM 2224 C C . ILE B 1 106 ? -0.245 -0.207 -11.367 1 96.75 106 ILE B C 1
ATOM 2226 O O . ILE B 1 106 ? -0.657 -0.825 -10.383 1 96.75 106 ILE B O 1
ATOM 2230 N N . LYS B 1 107 ? -0.133 -0.714 -12.578 1 97.5 107 LYS B N 1
ATOM 2231 C CA . LYS B 1 107 ? -0.358 -2.135 -12.82 1 97.5 107 LYS B CA 1
ATOM 2232 C C . LYS B 1 107 ? 0.963 -2.881 -12.984 1 97.5 107 LYS B C 1
ATOM 2234 O O . LYS B 1 107 ? 1.829 -2.459 -13.758 1 97.5 107 LYS B O 1
ATOM 2239 N N . TYR B 1 108 ? 1.072 -3.975 -12.227 1 97.5 108 TYR B N 1
ATOM 2240 C CA . TYR B 1 108 ? 2.264 -4.816 -12.305 1 97.5 108 TYR B CA 1
ATOM 2241 C C . TYR B 1 108 ? 1.95 -6.148 -12.969 1 97.5 108 TYR B C 1
ATOM 2243 O O . TYR B 1 108 ? 1 -6.836 -12.586 1 97.5 108 TYR B O 1
ATOM 2251 N N . THR B 1 109 ? 2.805 -6.543 -13.969 1 98.44 109 THR B N 1
ATOM 2252 C CA . THR B 1 109 ? 2.58 -7.766 -14.734 1 98.44 109 THR B CA 1
ATOM 2253 C C . THR B 1 109 ? 3.863 -8.586 -14.836 1 98.44 109 THR B C 1
ATOM 2255 O O . THR B 1 109 ? 4.965 -8.031 -14.828 1 98.44 109 THR B O 1
ATOM 2258 N N . THR B 1 110 ? 3.682 -9.906 -14.883 1 98.5 110 THR B N 1
ATOM 2259 C CA . THR B 1 110 ? 4.844 -10.773 -15.023 1 98.5 110 THR B CA 1
ATOM 2260 C C . THR B 1 110 ? 5.453 -10.641 -16.422 1 98.5 110 THR B C 1
ATOM 2262 O O . THR B 1 110 ? 4.727 -10.547 -17.406 1 98.5 110 THR B O 1
ATOM 2265 N N . LEU B 1 111 ? 6.801 -10.609 -16.469 1 98.31 111 LEU B N 1
ATOM 2266 C CA . LEU B 1 111 ? 7.523 -10.508 -17.734 1 98.31 111 LEU B CA 1
ATOM 2267 C C . LEU B 1 111 ? 7.898 -11.891 -18.25 1 98.31 111 LEU B C 1
ATOM 2269 O O . LEU B 1 111 ? 8.258 -12.039 -19.422 1 98.31 111 LEU B O 1
ATOM 2273 N N . ARG B 1 112 ? 7.809 -12.859 -17.422 1 98.5 112 ARG B N 1
ATOM 2274 C CA . ARG B 1 112 ? 8.023 -14.281 -17.672 1 98.5 112 ARG B CA 1
ATOM 2275 C C . ARG B 1 112 ? 7.27 -15.133 -16.656 1 98.5 112 ARG B C 1
ATOM 2277 O O . ARG B 1 112 ? 6.68 -14.602 -15.703 1 98.5 112 ARG B O 1
ATOM 2284 N N . ASP B 1 113 ? 7.258 -16.406 -16.922 1 98.75 113 ASP B N 1
ATOM 2285 C CA . ASP B 1 113 ? 6.727 -17.281 -15.883 1 98.75 113 ASP B CA 1
ATOM 2286 C C . ASP B 1 113 ? 7.504 -17.109 -14.578 1 98.75 113 ASP B C 1
ATOM 2288 O O . ASP B 1 113 ? 8.727 -16.953 -14.594 1 98.75 113 ASP B O 1
ATOM 2292 N N . ILE B 1 114 ? 6.816 -17.125 -13.516 1 98.75 114 ILE B N 1
ATOM 2293 C CA . ILE B 1 114 ? 7.434 -17.047 -12.195 1 98.75 114 ILE B CA 1
ATOM 2294 C C . ILE B 1 114 ? 7.055 -18.281 -11.383 1 98.75 114 ILE B C 1
ATOM 2296 O O . ILE B 1 114 ? 5.871 -18.578 -11.203 1 98.75 114 ILE B O 1
ATOM 2300 N N . ASN B 1 115 ? 8.062 -19.016 -10.891 1 98.75 115 ASN B N 1
ATOM 2301 C CA . ASN B 1 115 ? 7.836 -20.25 -10.141 1 98.75 115 ASN B CA 1
ATOM 2302 C C . ASN B 1 115 ? 7.586 -19.969 -8.664 1 98.75 115 ASN B C 1
ATOM 2304 O O . ASN B 1 115 ? 7.961 -18.906 -8.156 1 98.75 115 ASN B O 1
ATOM 2308 N N . ILE B 1 116 ? 6.973 -20.953 -8.062 1 98.44 116 ILE B N 1
ATOM 2309 C CA . ILE B 1 116 ? 6.762 -20.891 -6.625 1 98.44 116 ILE B CA 1
ATOM 2310 C C . ILE B 1 116 ? 8.094 -20.656 -5.914 1 98.44 116 ILE B C 1
ATOM 2312 O O . ILE B 1 116 ? 9.102 -21.281 -6.262 1 98.44 116 ILE B O 1
ATOM 2316 N N . GLY B 1 117 ? 8.07 -19.688 -5.004 1 97.44 117 GLY B N 1
ATOM 2317 C CA . GLY B 1 117 ? 9.25 -19.422 -4.191 1 97.44 117 GLY B CA 1
ATOM 2318 C C . GLY B 1 117 ? 10.133 -18.328 -4.75 1 97.44 117 GLY B C 1
ATOM 2319 O O . GLY B 1 117 ? 10.992 -17.797 -4.047 1 97.44 117 GLY B O 1
ATOM 2320 N N . GLU B 1 118 ? 9.969 -17.953 -5.988 1 98.19 118 GLU B N 1
ATOM 2321 C CA . GLU B 1 118 ? 10.781 -16.906 -6.59 1 98.19 118 GLU B CA 1
ATOM 2322 C C . GLU B 1 118 ? 10.414 -15.531 -6.031 1 98.19 118 GLU B C 1
ATOM 2324 O O . GLU B 1 118 ? 9.234 -15.25 -5.805 1 98.19 118 GLU B O 1
ATOM 2329 N N . GLU B 1 119 ? 11.469 -14.742 -5.879 1 97.44 119 GLU B N 1
ATOM 2330 C CA . GLU B 1 119 ? 11.203 -13.352 -5.508 1 97.44 119 GLU B CA 1
ATOM 2331 C C . GLU B 1 119 ? 10.68 -12.555 -6.699 1 97.44 119 GLU B C 1
ATOM 2333 O O . GLU B 1 119 ? 11.133 -12.734 -7.828 1 97.44 119 GLU B O 1
ATOM 2338 N N . MET B 1 120 ? 9.742 -11.711 -6.414 1 98.31 120 MET B N 1
ATOM 2339 C CA . MET B 1 120 ? 9.211 -10.812 -7.434 1 98.31 120 MET B CA 1
ATOM 2340 C C . MET B 1 120 ? 9.898 -9.453 -7.371 1 98.31 120 MET B C 1
ATOM 2342 O O . MET B 1 120 ? 9.93 -8.82 -6.316 1 98.31 120 MET B O 1
ATOM 2346 N N . THR B 1 121 ? 10.43 -9.008 -8.492 1 97.12 121 THR B N 1
ATOM 2347 C CA . THR B 1 121 ? 11.273 -7.812 -8.508 1 97.12 121 THR B CA 1
ATOM 2348 C C . THR B 1 121 ? 10.93 -6.922 -9.695 1 97.12 121 THR B C 1
ATOM 2350 O O . THR B 1 121 ? 10.438 -7.406 -10.719 1 97.12 121 THR B O 1
ATOM 2353 N N . ILE B 1 122 ? 11.141 -5.645 -9.508 1 96.38 122 ILE B N 1
ATOM 2354 C CA . ILE B 1 122 ? 10.93 -4.668 -10.57 1 96.38 122 ILE B CA 1
ATOM 2355 C C . ILE B 1 122 ? 12.242 -3.963 -10.898 1 96.38 122 ILE B C 1
ATOM 2357 O O . ILE B 1 122 ? 13.219 -4.094 -10.156 1 96.38 122 ILE B O 1
ATOM 2361 N N . SER B 1 123 ? 12.25 -3.291 -12 1 92.44 123 SER B N 1
ATOM 2362 C CA . SER B 1 123 ? 13.367 -2.426 -12.383 1 92.44 123 SER B CA 1
ATOM 2363 C C . SER B 1 123 ? 12.867 -1.048 -12.812 1 92.44 123 SER B C 1
ATOM 2365 O O . SER B 1 123 ? 11.852 -0.933 -13.5 1 92.44 123 SER B O 1
ATOM 2367 N N . TYR B 1 124 ? 13.398 -0.005 -12.039 1 75.25 124 TYR B N 1
ATOM 2368 C CA . TYR B 1 124 ? 13.031 1.363 -12.391 1 75.25 124 TYR B CA 1
ATOM 2369 C C . TYR B 1 124 ? 13.828 1.847 -13.602 1 75.25 124 TYR B C 1
ATOM 2371 O O . TYR B 1 124 ? 13.562 2.926 -14.141 1 75.25 124 TYR B O 1
ATOM 2379 N N . GLY B 1 125 ? 13.82 1.25 -14.562 1 56.19 125 GLY B N 1
ATOM 2380 C CA . GLY B 1 125 ? 14.555 1.604 -15.766 1 56.19 125 GLY B CA 1
ATOM 2381 C C . GLY B 1 125 ? 15.984 2.027 -15.484 1 56.19 125 GLY B C 1
ATOM 2382 O O . GLY B 1 125 ? 16.391 2.129 -14.328 1 56.19 125 GLY B O 1
ATOM 2383 N N . ASP B 1 126 ? 16.906 2.035 -16.422 1 47.19 126 ASP B N 1
ATOM 2384 C CA . ASP B 1 126 ? 18.344 2.291 -16.391 1 47.19 126 ASP B CA 1
ATOM 2385 C C . ASP B 1 126 ? 18.672 3.504 -15.531 1 47.19 126 ASP B C 1
ATOM 2387 O O . ASP B 1 126 ? 19.828 3.727 -15.18 1 47.19 126 ASP B O 1
ATOM 2391 N N . ASN B 1 127 ? 17.75 4.398 -15.422 1 39.69 127 ASN B N 1
ATOM 2392 C CA . ASN B 1 127 ? 18.312 5.598 -14.812 1 39.69 127 ASN B CA 1
ATOM 2393 C C . ASN B 1 127 ? 18.234 5.543 -13.289 1 39.69 127 ASN B C 1
ATOM 2395 O O . ASN B 1 127 ? 18.125 6.578 -12.625 1 39.69 127 ASN B O 1
ATOM 2399 N N . VAL B 1 128 ? 17.891 4.484 -12.742 1 40.38 128 VAL B N 1
ATOM 2400 C CA . VAL B 1 128 ? 17.828 4.586 -11.281 1 40.38 128 VAL B CA 1
ATOM 2401 C C . VAL B 1 128 ? 19.203 4.367 -10.68 1 40.38 128 VAL B C 1
ATOM 2403 O O . VAL B 1 128 ? 19.938 3.475 -11.102 1 40.38 128 VAL B O 1
ATOM 2406 N N . TRP B 1 129 ? 19.75 5.379 -9.984 1 36.12 129 TRP B N 1
ATOM 2407 C CA . TRP B 1 129 ? 21 5.395 -9.219 1 36.12 129 TRP B CA 1
ATOM 2408 C C . TRP B 1 129 ? 20.891 4.5 -7.988 1 36.12 129 TRP B C 1
ATOM 2410 O O . TRP B 1 129 ? 19.984 4.684 -7.16 1 36.12 129 TRP B O 1
ATOM 2420 N N . PHE B 1 130 ? 21 3.256 -8.008 1 36.78 130 PHE B N 1
ATOM 2421 C CA . PHE B 1 130 ? 21.094 2.572 -6.719 1 36.78 130 PHE B CA 1
ATOM 2422 C C . PHE B 1 130 ? 22.5 2.713 -6.137 1 36.78 130 PHE B C 1
ATOM 2424 O O . PHE B 1 130 ? 23.484 2.561 -6.852 1 36.78 130 PHE B O 1
ATOM 2431 N N . ASP B 1 131 ? 22.609 3.332 -5.016 1 34.16 131 ASP B N 1
ATOM 2432 C CA . ASP B 1 131 ? 23.875 3.236 -4.309 1 34.16 131 ASP B CA 1
ATOM 2433 C C . ASP B 1 131 ? 24.297 1.779 -4.125 1 34.16 131 ASP B C 1
ATOM 2435 O O . ASP B 1 131 ? 23.562 0.98 -3.555 1 34.16 131 ASP B O 1
ATOM 2439 N N . GLU B 1 132 ? 24.891 1.265 -5.055 1 33.94 132 GLU B N 1
ATOM 2440 C CA . GLU B 1 132 ? 25.547 -0.014 -4.773 1 33.94 132 GLU B CA 1
ATOM 2441 C C . GLU B 1 132 ? 26.391 0.06 -3.506 1 33.94 132 GLU B C 1
ATOM 2443 O O . GLU B 1 132 ? 27.25 0.923 -3.383 1 33.94 132 GLU B O 1
ATOM 2448 N N . TYR B 1 133 ? 25.812 -0.371 -2.404 1 34.16 133 TYR B N 1
ATOM 2449 C CA . TYR B 1 133 ? 26.672 -0.571 -1.249 1 34.16 133 TYR B CA 1
ATOM 2450 C C . TYR B 1 133 ? 27.859 -1.455 -1.606 1 34.16 133 TYR B C 1
ATOM 2452 O O . TYR B 1 133 ? 27.688 -2.619 -1.976 1 34.16 133 TYR B O 1
ATOM 2460 N N . SER B 1 134 ? 28.766 -0.979 -2.398 1 33.16 134 SER B N 1
ATOM 2461 C CA . SER B 1 134 ? 30.031 -1.7 -2.453 1 33.16 134 SER B CA 1
ATOM 2462 C C . SER B 1 134 ? 30.734 -1.69 -1.099 1 33.16 134 SER B C 1
ATOM 2464 O O . SER B 1 134 ? 30.875 -0.637 -0.475 1 33.16 134 SER B O 1
ATOM 2466 N N . ASN B 1 135 ? 30.688 -2.783 -0.361 1 34.91 135 ASN B N 1
ATOM 2467 C CA . ASN B 1 135 ? 31.531 -3.049 0.802 1 34.91 135 ASN B CA 1
ATO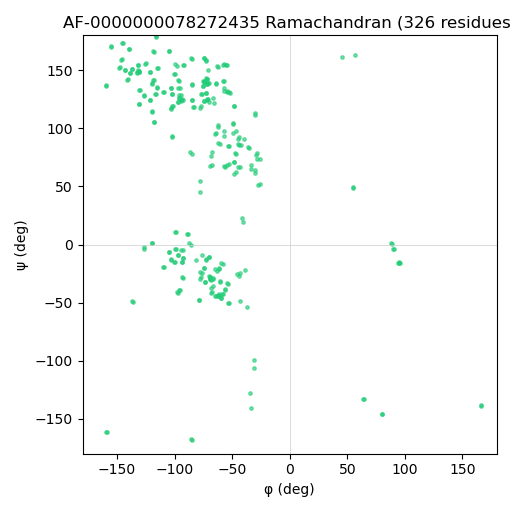M 2468 C C . ASN B 1 135 ? 32.969 -2.588 0.573 1 34.91 135 ASN B C 1
ATOM 2470 O O . ASN B 1 135 ? 33.875 -3.408 0.515 1 34.91 135 ASN B O 1
ATOM 2474 N N . GLU B 1 136 ? 33.375 -1.714 -0.346 1 32.16 136 GLU B N 1
ATOM 2475 C CA . GLU B 1 136 ? 34.812 -1.479 -0.24 1 32.16 136 GLU B CA 1
ATOM 2476 C C . GLU B 1 136 ? 35.156 -0.768 1.064 1 32.16 136 GLU B C 1
ATOM 2478 O O . GLU B 1 136 ? 34.438 0.102 1.521 1 32.16 136 GLU B O 1
ATOM 2483 N N . GLY B 1 137 ? 36.125 -1.26 1.987 1 33.91 137 GLY B N 1
ATOM 2484 C CA . GLY B 1 137 ? 36.781 -0.897 3.223 1 33.91 137 GLY B CA 1
ATOM 2485 C C . GLY B 1 137 ? 37.219 0.562 3.271 1 33.91 137 GLY B C 1
ATOM 2486 O O . GLY B 1 137 ? 37.656 1.05 4.309 1 33.91 137 GLY B O 1
ATOM 2487 N N . ASP B 1 138 ? 37.906 1.148 2.248 1 35.03 138 ASP B N 1
ATOM 2488 C CA . ASP B 1 138 ? 38.75 2.283 2.631 1 35.03 138 ASP B CA 1
ATOM 2489 C C . ASP B 1 138 ? 37.906 3.506 2.965 1 35.03 138 ASP B C 1
ATOM 2491 O O . ASP B 1 138 ? 36.75 3.611 2.518 1 35.03 138 ASP B O 1
ATOM 2495 N N . GLY B 1 139 ? 38.25 4.414 4.008 1 34.09 139 GLY B N 1
ATOM 2496 C CA . GLY B 1 139 ? 37.844 5.625 4.715 1 34.09 139 GLY B CA 1
ATOM 2497 C C . GLY B 1 139 ? 37.25 6.672 3.807 1 34.09 139 GLY B C 1
ATOM 2498 O O . GLY B 1 139 ? 37.094 7.832 4.199 1 34.09 139 GLY B O 1
ATOM 2499 N N . ASN B 1 140 ? 37.5 6.688 2.439 1 33.78 140 ASN B N 1
ATOM 2500 C CA . ASN B 1 140 ? 37.25 7.922 1.719 1 33.78 140 ASN B CA 1
ATOM 2501 C C . ASN B 1 140 ? 35.75 8.195 1.629 1 33.78 140 ASN B C 1
ATOM 2503 O O . ASN B 1 140 ? 34.938 7.273 1.428 1 33.78 140 ASN B O 1
ATOM 2507 N N . LYS B 1 141 ? 35.344 9.344 2.121 1 32.84 141 LYS B N 1
ATOM 2508 C CA . LYS B 1 141 ? 34 9.938 2.117 1 32.84 141 LYS B CA 1
ATOM 2509 C C . LYS B 1 141 ? 33.281 9.688 0.789 1 32.84 141 LYS B C 1
ATOM 2511 O O . LYS B 1 141 ? 33.844 9.984 -0.276 1 32.84 141 LYS B O 1
ATOM 2516 N N . ILE B 1 142 ? 32.562 8.633 0.689 1 33.94 142 ILE B N 1
ATOM 2517 C CA . ILE B 1 142 ? 31.703 8.352 -0.45 1 33.94 142 ILE B CA 1
ATOM 2518 C C . ILE B 1 142 ? 30.891 9.594 -0.802 1 33.94 142 ILE B C 1
ATOM 2520 O O . ILE B 1 142 ? 30.109 10.086 0.016 1 33.94 142 ILE B O 1
ATOM 2524 N N . GLU B 1 143 ? 31.594 10.539 -1.491 1 28.02 143 GLU B N 1
ATOM 2525 C CA . GLU B 1 143 ? 30.844 11.664 -2.047 1 28.02 143 GLU B CA 1
ATOM 2526 C C . GLU B 1 143 ? 29.625 11.188 -2.828 1 28.02 143 GLU B C 1
ATOM 2528 O O . GLU B 1 143 ? 29.734 10.305 -3.684 1 28.02 143 GLU B O 1
ATOM 2533 N N . LYS B 1 144 ? 28.5 11.305 -2.258 1 30.02 144 LYS B N 1
ATOM 2534 C CA . LYS B 1 144 ? 27.234 11.094 -2.938 1 30.02 144 LYS B CA 1
ATOM 2535 C C . LYS B 1 144 ? 27.188 11.852 -4.266 1 30.02 144 LYS B C 1
ATOM 2537 O O . LYS B 1 144 ? 27.188 13.078 -4.285 1 30.02 144 LYS B O 1
ATOM 2542 N N . SER B 1 145 ? 28.062 11.562 -5.172 1 25.97 145 SER B N 1
ATOM 2543 C CA . SER B 1 145 ? 27.859 12.273 -6.43 1 25.97 145 SER B CA 1
ATOM 2544 C C . SER B 1 145 ? 26.531 11.867 -7.082 1 25.97 145 SER B C 1
ATOM 2546 O O . SER B 1 145 ? 26.266 10.68 -7.266 1 25.97 145 SER B O 1
ATOM 2548 N N . LYS B 1 146 ? 25.562 12.625 -6.852 1 29.61 146 LYS B N 1
ATOM 2549 C CA . LYS B 1 146 ? 24.328 12.602 -7.629 1 29.61 146 LYS B CA 1
ATOM 2550 C C . LYS B 1 146 ? 24.609 12.633 -9.125 1 29.61 146 LYS B C 1
ATOM 2552 O O . LYS B 1 146 ? 25.234 13.578 -9.625 1 29.61 146 LYS B O 1
ATOM 2557 N N . ILE B 1 147 ? 25.094 11.617 -9.633 1 27.97 147 ILE B N 1
ATOM 2558 C CA . ILE B 1 147 ? 25.172 11.711 -11.086 1 27.97 147 ILE B CA 1
ATOM 2559 C C . ILE B 1 147 ? 23.781 11.883 -11.672 1 27.97 147 ILE B C 1
ATOM 2561 O O . ILE B 1 147 ? 22.922 11.008 -11.508 1 27.97 147 ILE B O 1
ATOM 2565 N N . TYR B 1 148 ? 23.266 13.156 -11.781 1 27.75 148 TYR B N 1
ATOM 2566 C CA . TYR B 1 148 ? 22.125 13.523 -12.617 1 27.75 148 TYR B CA 1
ATOM 2567 C C . TYR B 1 148 ? 22.219 12.883 -13.992 1 27.75 148 TYR B C 1
ATOM 2569 O O . TYR B 1 148 ? 23.219 13.055 -14.688 1 27.75 148 TYR B O 1
ATOM 2577 N N . ALA B 1 149 ? 21.75 11.734 -14.031 1 25.94 149 ALA B N 1
ATOM 2578 C CA . ALA B 1 149 ? 21.594 11.203 -15.383 1 25.94 149 ALA B CA 1
ATOM 2579 C C . ALA B 1 149 ? 20.984 12.242 -16.312 1 25.94 149 ALA B C 1
ATOM 2581 O O . ALA B 1 149 ? 19.891 12.734 -16.078 1 25.94 149 ALA B O 1
ATOM 2582 N N . GLU B 1 150 ? 21.797 13.039 -16.984 1 26.3 150 GLU B N 1
ATOM 2583 C CA . GLU B 1 150 ? 21.422 13.945 -18.062 1 26.3 150 GLU B CA 1
ATOM 2584 C C . GLU B 1 150 ? 20.297 13.359 -18.906 1 26.3 150 GLU B C 1
ATOM 2586 O O . GLU B 1 150 ? 19.234 13.977 -19.047 1 26.3 150 GLU B O 1
ATOM 2591 N N . ASN B 1 151 ? 20.359 13.242 -20.344 1 27.28 151 ASN B N 1
ATOM 2592 C CA . ASN B 1 151 ? 19.547 13.383 -21.547 1 27.28 151 ASN B CA 1
ATOM 2593 C C . ASN B 1 151 ? 18.688 12.141 -21.797 1 27.28 151 ASN B C 1
ATOM 2595 O O . ASN B 1 151 ? 18.203 11.93 -22.906 1 27.28 151 ASN B O 1
ATOM 2599 N N . HIS B 1 152 ? 18.844 11.039 -21.203 1 27.58 152 HIS B N 1
ATOM 2600 C CA . HIS B 1 152 ? 18.078 10.039 -21.938 1 27.58 152 HIS B CA 1
ATOM 2601 C C . HIS B 1 152 ? 16.578 10.281 -21.781 1 27.58 152 HIS B C 1
ATOM 2603 O O . HIS B 1 152 ? 16 9.992 -20.719 1 27.58 152 HIS B O 1
ATOM 2609 N N . LYS B 1 153 ? 15.953 11.414 -22.344 1 27.52 153 LYS B N 1
ATOM 2610 C CA . LYS B 1 153 ? 14.578 11.828 -22.594 1 27.52 153 LYS B CA 1
ATOM 2611 C C . LYS B 1 153 ? 13.68 10.625 -22.875 1 27.52 153 LYS B C 1
ATOM 2613 O O . LYS B 1 153 ? 12.625 10.477 -22.25 1 27.52 153 LYS B O 1
ATOM 2618 N N . ASN B 1 154 ? 13.344 10.289 -24.234 1 28.98 154 ASN B N 1
ATOM 2619 C CA . ASN B 1 154 ? 12.281 9.758 -25.078 1 28.98 154 ASN B CA 1
ATOM 2620 C C . ASN B 1 154 ? 12.102 8.258 -24.891 1 28.98 154 ASN B C 1
ATOM 2622 O O . ASN B 1 154 ? 11.18 7.66 -25.438 1 28.98 154 ASN B O 1
ATOM 2626 N N . GLU B 1 155 ? 13.094 7.555 -24.625 1 28.23 155 GLU B N 1
ATOM 2627 C CA . GLU B 1 155 ? 12.93 6.141 -24.953 1 28.23 155 GLU B CA 1
ATOM 2628 C C . GLU B 1 155 ? 12.086 5.418 -23.906 1 28.23 155 GLU B C 1
ATOM 2630 O O . GLU B 1 155 ? 11.578 4.328 -24.156 1 28.23 155 GLU B O 1
ATOM 2635 N N . GLU B 1 156 ? 12.117 5.828 -22.766 1 32.19 156 GLU B N 1
ATOM 2636 C CA . GLU B 1 156 ? 11.453 4.953 -21.812 1 32.19 156 GLU B CA 1
ATOM 2637 C C . GLU B 1 156 ? 9.938 4.961 -22.016 1 32.19 156 GLU B C 1
ATOM 2639 O O . GLU B 1 156 ? 9.242 4.055 -21.562 1 32.19 156 GLU B O 1
ATOM 2644 N N . ASP B 1 157 ? 9.352 6.02 -22.547 1 30.36 157 ASP B N 1
ATOM 2645 C CA . ASP B 1 157 ? 7.969 6.008 -23.031 1 30.36 157 ASP B CA 1
ATOM 2646 C C . ASP B 1 157 ? 7.82 5.105 -24.25 1 30.36 157 ASP B C 1
ATOM 2648 O O . ASP B 1 157 ? 6.703 4.805 -24.672 1 30.36 157 ASP B O 1
ATOM 2652 N N . SER B 1 158 ? 8.828 4.93 -25.078 1 26.67 158 SER B N 1
ATOM 2653 C CA . SER B 1 158 ? 8.797 4.23 -26.359 1 26.67 158 SER B CA 1
ATOM 2654 C C . SER B 1 158 ? 8.547 2.74 -26.156 1 26.67 158 SER B C 1
ATOM 2656 O O . SER B 1 158 ? 8.07 2.062 -27.078 1 26.67 158 SER B O 1
ATOM 2658 N N . PHE B 1 159 ? 9.023 2.135 -25.172 1 28.42 159 PHE B N 1
ATOM 2659 C CA . PHE B 1 159 ? 8.625 0.733 -25.172 1 28.42 159 PHE B CA 1
ATOM 2660 C C . PHE B 1 159 ? 7.117 0.6 -24.984 1 28.42 159 PHE B C 1
ATOM 2662 O O . PHE B 1 159 ? 6.57 -0.502 -25.062 1 28.42 159 PHE B O 1
ATOM 2669 N N . PHE B 1 160 ? 6.488 1.609 -24.438 1 27.88 160 PHE B N 1
ATOM 2670 C CA . PHE B 1 160 ? 5.035 1.522 -24.375 1 27.88 160 PHE B CA 1
ATOM 2671 C C . PHE B 1 160 ? 4.418 1.764 -25.75 1 27.88 160 PHE B C 1
ATOM 2673 O O . PHE B 1 160 ? 3.195 1.741 -25.891 1 27.88 160 PHE B O 1
ATOM 2680 N N . SER B 1 161 ? 5.129 2.354 -26.578 1 23.69 161 SER B N 1
ATOM 2681 C CA . SER B 1 161 ? 4.453 2.645 -27.844 1 23.69 161 SER B CA 1
ATOM 2682 C C . SER B 1 161 ? 4.02 1.361 -28.547 1 23.69 161 SER B C 1
ATOM 2684 O O . SER B 1 161 ? 3.027 1.353 -29.281 1 23.69 161 SER B O 1
ATOM 2686 N N . ASN B 1 162 ? 4.785 0.43 -28.562 1 24.7 162 ASN B N 1
ATOM 2687 C CA . ASN B 1 162 ? 4.41 -0.584 -29.547 1 24.7 162 ASN B CA 1
ATOM 2688 C C . ASN B 1 162 ? 3.26 -1.45 -29.047 1 24.7 162 ASN B C 1
ATOM 2690 O O . ASN B 1 162 ? 2.846 -2.395 -29.719 1 24.7 162 ASN B O 1
ATOM 2694 N N . PHE B 1 163 ? 3.027 -1.58 -27.734 1 20.88 163 PHE B N 1
ATOM 2695 C CA . PHE B 1 163 ? 2.002 -2.605 -27.594 1 20.88 163 PHE B CA 1
ATOM 2696 C C . PHE B 1 163 ? 0.609 -2 -27.703 1 20.88 163 PHE B C 1
ATOM 2698 O O . PHE B 1 163 ? 0.273 -1.056 -27 1 20.88 163 PHE B O 1
ATOM 2705 N N . GLN B 1 164 ? 0.153 -1.736 -28.844 1 19.08 164 GLN B N 1
ATOM 2706 C CA . GLN B 1 164 ? -1.235 -1.536 -29.25 1 19.08 164 GLN B CA 1
ATOM 2707 C C . GLN B 1 164 ? -2.172 -2.459 -28.469 1 19.08 164 GLN B C 1
ATOM 2709 O O . GLN B 1 164 ? -2.021 -3.682 -28.516 1 19.08 164 GLN B O 1
ATOM 2714 N N . PHE B 1 165 ? -2.59 -2.031 -27.156 1 17.61 165 PHE B N 1
ATOM 2715 C CA . PHE B 1 165 ? -3.82 -2.738 -26.828 1 17.61 165 PHE B CA 1
ATOM 2716 C C . PHE B 1 165 ? -4.969 -2.273 -27.719 1 17.61 165 PHE B C 1
ATOM 2718 O O . PHE B 1 165 ? -4.992 -1.124 -28.156 1 17.61 165 PHE B O 1
#

pLDDT: mean 75.8, std 29.61, range [17.48, 98.75]

Nearest PDB structures (foldseek):
  5ww0-assembly1_A  TM=8.715E-01  e=1.917E-13  Schizosaccharomyces pombe 972h-
  5ww0-assembly1_B  TM=9.513E-01  e=2.984E-12  Schizosaccharomyces pombe 972h-
  6u9n-assembly1_A  TM=7.588E-01  e=5.493E-07  Homo sapiens
  6u9r-assembly1_A  TM=7.561E-01  e=6.905E-07  Homo sapiens
  6ago-assembly2_B  TM=7.805E-01  e=2.393E-05  Homo sapiens